Protein AF-A0A9W4SE01-F1 (afdb_monomer)

Sequence (297 aa):
MEKRKDFTAMLFQINPDILDDKYESYSSSNDLYNLIGRQAKGSEEIRGQEPKFEKKINQVSVRNNQKRIDSQTVSIQSLRDRIEELEIESLIQNQNIKNLQQDLNKLKANTIKRIINEIKCDVKGHENLKNDLKNLKSSQSTYIGSAPSSSSPLQISSIYQKDRGSIPKLAQQIQQSITSENISLRNLRYLKHQFSNDLLIQYTKSDHFNSLSEKIKRLINLLIYESLSEEFQQKDVKLSQKLNEYIERGVILELPKGYDSYREYSKSMMFKKLNKILKDRIIKLIQIEKKLNTGKN

pLDDT: mean 77.75, std 19.84, range [36.81, 97.44]

Organism: NCBI:txid1117311

Secondary structure (DSSP, 8-state):
----------------------------TTHHHHHHHHHHHHHHHHHTS--HHHHHHHHHHHHHHHHHHHHHHHHHHHHHHHHHHHHHHHHHHHHHHHHHHHHHHHHHHHHHHHHHHHHHHHHHHHHHHHHHHHHGGG--------------------TT------HHHHHHHHHHHHTSTT--HHHHHHHHHHS-HHHHHHHHTSHHHHTS-HHHHHHHHHHHHHHHHHHHHSSS---SS-HHHHHHTTSSPPPPTT-S-HHHHTTSHHHHHS-HHHHHHHHHHHHHHHHHHHTT-

Solvent-accessible surface area (backbone atoms only — not comparable to full-atom values): 18602 Å² total; per-residue (Å²): 133,90,90,86,83,90,91,84,85,86,89,87,87,77,87,93,81,88,84,83,86,84,87,81,88,76,93,63,85,66,64,54,58,57,51,50,54,54,52,50,62,60,48,59,70,50,64,78,72,68,59,80,61,60,62,50,56,53,51,54,53,53,53,53,52,49,54,51,51,54,53,50,50,54,51,52,49,56,52,51,56,50,49,54,51,51,53,53,53,50,53,53,50,52,52,50,52,54,50,52,54,52,51,53,51,52,50,51,53,52,52,51,52,50,53,53,53,53,55,54,52,54,56,53,51,54,57,52,50,60,53,50,62,64,56,62,79,77,67,91,76,89,83,89,83,83,86,84,85,88,81,82,83,84,82,88,77,75,94,80,71,74,49,87,69,51,66,68,58,52,50,50,53,50,52,64,53,56,76,43,99,76,73,48,60,76,77,51,51,61,51,66,72,49,39,54,70,62,58,57,54,54,37,69,76,33,69,74,46,70,71,45,56,69,70,54,48,50,39,52,53,48,52,51,43,53,55,54,42,53,42,66,66,42,91,79,65,64,75,90,64,62,70,64,59,39,33,79,63,64,69,37,82,73,79,60,91,93,51,96,42,60,66,60,42,63,73,37,73,68,44,72,71,49,55,69,70,60,46,54,52,46,56,50,49,37,54,50,53,50,54,61,58,64,76,73,116

Foldseek 3Di:
DDDDDDDPDDDDDDDPDDDDDDDDDDDDPPVVVVVVVVVVVVVVVCVVCDDPPVVVVVVVVVVVVVVVVVVVVVVVVVVVVVVVVVVVVVVVVVVVVVVVVVVVVVVVVVVVVVVVVVVVVVVVVVVVVVVVVVVVVPDDDDDDDDDDDDDDDDPPDDPADLDQDALVVLLVVLVVLVVDPDDDLVSCLVVPRNYPLVSLVVNCVDVSLVPDDPVSVVSSLVSSLVSQLVLLPDPPRDGPDDPVVCCVSVSAPDDDPPDPALVRVCVDPVVVPDDPVNVVSSVSRVVVVVVVVVVVD

Radius of gyration: 43.58 Å; Cα contacts (8 Å, |Δi|>4): 99; chains: 1; bounding box: 86×77×136 Å

Structure (mmCIF, N/CA/C/O backbone):
data_AF-A0A9W4SE01-F1
#
_entry.id   AF-A0A9W4SE01-F1
#
loop_
_atom_site.group_PDB
_atom_site.id
_atom_site.type_symbol
_atom_site.label_atom_id
_atom_site.label_alt_id
_atom_site.label_comp_id
_atom_site.label_asym_id
_atom_site.label_entity_id
_atom_site.label_seq_id
_atom_site.pdbx_PDB_ins_code
_atom_site.Cartn_x
_atom_site.Cartn_y
_atom_site.Cartn_z
_atom_site.occupancy
_atom_site.B_iso_or_equiv
_atom_site.auth_seq_id
_atom_site.auth_comp_id
_atom_site.auth_asym_id
_atom_site.auth_atom_id
_atom_site.pdbx_PDB_model_num
ATOM 1 N N . MET A 1 1 ? 8.055 -36.671 19.743 1.00 41.31 1 MET A N 1
ATOM 2 C CA . MET A 1 1 ? 8.068 -37.737 20.761 1.00 41.31 1 MET A CA 1
ATOM 3 C C . MET A 1 1 ? 8.843 -37.232 21.958 1.00 41.31 1 MET A C 1
ATOM 5 O O . MET A 1 1 ? 9.955 -36.763 21.782 1.00 41.31 1 MET A O 1
ATOM 9 N N . GLU A 1 2 ? 8.197 -37.307 23.119 1.00 55.06 2 GLU A N 1
ATOM 10 C CA . GLU A 1 2 ? 8.819 -37.508 24.429 1.00 55.06 2 GLU A CA 1
ATOM 11 C C . GLU A 1 2 ? 9.735 -36.409 24.992 1.00 55.06 2 GLU A C 1
ATOM 13 O O . GLU A 1 2 ? 10.912 -36.303 24.664 1.00 55.06 2 GLU A O 1
ATOM 18 N N . LYS A 1 3 ? 9.176 -35.625 25.924 1.00 54.75 3 LYS A N 1
ATOM 19 C CA . LYS A 1 3 ? 9.665 -35.487 27.311 1.00 54.75 3 LYS A CA 1
ATOM 20 C C . LYS A 1 3 ? 8.892 -34.375 28.015 1.00 54.75 3 LYS A C 1
ATOM 22 O O . LYS A 1 3 ? 9.035 -33.210 27.658 1.00 54.75 3 LYS A O 1
ATOM 27 N N . ARG A 1 4 ? 8.080 -34.769 29.000 1.00 42.97 4 ARG A N 1
ATOM 28 C CA . ARG A 1 4 ? 7.692 -34.020 30.214 1.00 42.97 4 ARG A CA 1
ATOM 29 C C . ARG A 1 4 ? 6.656 -34.857 30.967 1.00 42.97 4 ARG A C 1
ATOM 31 O O . ARG A 1 4 ? 5.453 -34.648 30.858 1.00 42.97 4 ARG A O 1
ATOM 38 N N . LYS A 1 5 ? 7.158 -35.849 31.692 1.00 53.22 5 LYS A N 1
ATOM 39 C CA . LYS A 1 5 ? 6.534 -36.335 32.920 1.00 53.22 5 LYS A CA 1
ATOM 40 C C . LYS A 1 5 ? 7.467 -35.931 34.061 1.00 53.22 5 LYS A C 1
ATOM 42 O O . LYS A 1 5 ? 8.644 -35.693 33.806 1.00 53.22 5 LYS A O 1
ATOM 47 N N . ASP A 1 6 ? 6.893 -35.830 35.251 1.00 55.31 6 ASP A N 1
ATOM 48 C CA . ASP A 1 6 ? 7.559 -35.689 36.553 1.00 55.31 6 ASP A CA 1
ATOM 49 C C . ASP A 1 6 ? 7.534 -34.274 37.138 1.00 55.31 6 ASP A C 1
ATOM 51 O O . ASP A 1 6 ? 8.513 -33.536 37.132 1.00 55.31 6 ASP A O 1
ATOM 55 N N . PHE A 1 7 ? 6.372 -33.920 37.694 1.00 45.56 7 PHE A N 1
ATOM 56 C CA . PHE A 1 7 ? 6.253 -32.930 38.771 1.00 45.56 7 PHE A CA 1
ATOM 57 C C . PHE A 1 7 ? 5.042 -33.266 39.666 1.00 45.56 7 PHE A C 1
ATOM 59 O O . PHE A 1 7 ? 4.143 -32.455 39.877 1.00 45.56 7 PHE A O 1
ATOM 66 N N . THR A 1 8 ? 4.946 -34.516 40.138 1.00 52.91 8 THR A N 1
ATOM 67 C CA . THR A 1 8 ? 3.835 -34.959 41.016 1.00 52.91 8 THR A CA 1
ATOM 68 C C . THR A 1 8 ? 4.279 -35.965 42.081 1.00 52.91 8 THR A C 1
ATOM 70 O O . THR A 1 8 ? 3.572 -36.913 42.391 1.00 52.91 8 THR A O 1
ATOM 73 N N . ALA A 1 9 ? 5.456 -35.770 42.673 1.00 50.56 9 ALA A N 1
ATOM 74 C CA . ALA A 1 9 ? 5.880 -36.575 43.818 1.00 50.56 9 ALA A CA 1
ATOM 75 C C . ALA A 1 9 ? 6.733 -35.748 44.783 1.00 50.56 9 ALA A C 1
ATOM 77 O O . ALA A 1 9 ? 7.936 -35.936 44.903 1.00 50.56 9 ALA A O 1
ATOM 78 N N . MET A 1 10 ? 6.104 -34.794 45.462 1.00 50.22 10 MET A N 1
ATOM 79 C CA . MET A 1 10 ? 6.660 -34.202 46.675 1.00 50.22 10 MET A CA 1
ATOM 80 C C . MET A 1 10 ? 5.495 -33.718 47.522 1.00 50.22 10 MET A C 1
ATOM 82 O O . MET A 1 10 ? 4.933 -32.669 47.229 1.00 50.22 10 MET A O 1
ATOM 86 N N . LEU A 1 11 ? 5.107 -34.547 48.492 1.00 48.06 11 LEU A N 1
ATOM 87 C CA . LEU A 1 11 ? 4.525 -34.215 49.799 1.00 48.06 11 LEU A CA 1
ATOM 88 C C . LEU A 1 11 ? 3.743 -35.436 50.284 1.00 48.06 11 LEU A C 1
ATOM 90 O O . LEU A 1 11 ? 2.633 -35.649 49.825 1.00 48.06 11 LEU A O 1
ATOM 94 N N . PHE A 1 12 ? 4.358 -36.243 51.151 1.00 43.03 12 PHE A N 1
ATOM 95 C CA . PHE A 1 12 ? 3.756 -36.872 52.338 1.00 43.03 12 PHE A CA 1
ATOM 96 C C . PHE A 1 12 ? 4.791 -37.824 52.954 1.00 43.03 12 PHE A C 1
ATOM 98 O O . PHE A 1 12 ? 4.887 -38.992 52.594 1.00 43.03 12 PHE A O 1
ATOM 105 N N . GLN A 1 13 ? 5.581 -37.301 53.890 1.00 43.81 13 GLN A N 1
ATOM 106 C CA . GLN A 1 13 ? 6.286 -38.093 54.896 1.00 43.81 13 GLN A CA 1
ATOM 107 C C . GLN A 1 13 ? 5.987 -37.434 56.240 1.00 43.81 13 GLN A C 1
ATOM 109 O O . GLN A 1 13 ? 6.620 -36.455 56.623 1.00 43.81 13 GLN A O 1
ATOM 114 N N . ILE A 1 14 ? 4.945 -37.932 56.901 1.00 47.31 14 ILE A N 1
ATOM 115 C CA . ILE A 1 14 ? 4.690 -37.687 58.318 1.00 47.31 14 ILE A CA 1
ATOM 116 C C . ILE A 1 14 ? 4.917 -39.037 58.999 1.00 47.31 14 ILE A C 1
ATOM 118 O O . ILE A 1 14 ? 4.268 -40.020 58.644 1.00 47.31 14 ILE A O 1
ATOM 122 N N . ASN A 1 15 ? 5.889 -39.070 59.910 1.00 47.34 15 ASN A N 1
ATOM 123 C CA . ASN A 1 15 ? 6.229 -40.217 60.751 1.00 47.34 15 ASN A CA 1
ATOM 124 C C . ASN A 1 15 ? 5.031 -40.619 61.625 1.00 47.34 15 ASN A C 1
ATOM 126 O O . ASN A 1 15 ? 4.513 -39.753 62.335 1.00 47.34 15 ASN A O 1
ATOM 130 N N . PRO A 1 16 ? 4.629 -41.900 61.646 1.00 50.69 16 PRO A N 1
ATOM 131 C CA . PRO A 1 16 ? 3.624 -42.403 62.561 1.00 50.69 16 PRO A CA 1
ATOM 132 C C . PRO A 1 16 ? 4.286 -43.261 63.644 1.00 50.69 16 PRO A C 1
ATOM 134 O O . PRO A 1 16 ? 3.946 -44.422 63.776 1.00 50.69 16 PRO A O 1
ATOM 137 N N . ASP A 1 17 ? 5.236 -42.717 64.397 1.00 51.81 17 ASP A N 1
ATOM 138 C CA . ASP A 1 17 ? 5.799 -43.408 65.559 1.00 51.81 17 ASP A CA 1
ATOM 139 C C . ASP A 1 17 ? 6.015 -42.378 66.660 1.00 51.81 17 ASP A C 1
ATOM 141 O O . ASP A 1 17 ? 6.933 -41.567 66.580 1.00 51.81 17 ASP A O 1
ATOM 145 N N . ILE A 1 18 ? 5.079 -42.354 67.609 1.00 52.94 18 ILE A N 1
ATOM 146 C CA . ILE A 1 18 ? 5.194 -42.022 69.037 1.00 52.94 18 ILE A CA 1
ATOM 147 C C . ILE A 1 18 ? 3.748 -41.924 69.529 1.00 52.94 18 ILE A C 1
ATOM 149 O O . ILE A 1 18 ? 3.056 -40.951 69.236 1.00 52.94 18 ILE A O 1
ATOM 153 N N . LEU A 1 19 ? 3.298 -42.949 70.251 1.00 44.88 19 LEU A N 1
ATOM 154 C CA . LEU A 1 19 ? 2.538 -42.815 71.497 1.00 44.88 19 LEU A CA 1
ATOM 155 C C . LEU A 1 19 ? 2.315 -44.217 72.073 1.00 44.88 19 LEU A C 1
ATOM 157 O O . LEU A 1 19 ? 1.339 -44.894 71.758 1.00 44.88 19 LEU A O 1
ATOM 161 N N . ASP A 1 20 ? 3.275 -44.614 72.906 1.00 48.34 20 ASP A N 1
ATOM 162 C CA . ASP A 1 20 ? 3.137 -45.696 73.874 1.00 48.34 20 ASP A CA 1
ATOM 163 C C . ASP A 1 20 ? 2.175 -45.290 75.000 1.00 48.34 20 ASP A C 1
ATOM 165 O O . ASP A 1 20 ? 2.221 -44.174 75.523 1.00 48.34 20 ASP A O 1
ATOM 169 N N . ASP A 1 21 ? 1.331 -46.256 75.353 1.00 49.81 21 ASP A N 1
ATOM 170 C CA . ASP A 1 21 ? 0.934 -46.672 76.697 1.00 49.81 21 ASP A CA 1
ATOM 171 C C . ASP A 1 21 ? 0.693 -45.614 77.785 1.00 49.81 21 ASP A C 1
ATOM 173 O O . ASP A 1 21 ? 1.610 -45.109 78.434 1.00 49.81 21 ASP A O 1
ATOM 177 N N . LYS A 1 22 ? -0.593 -45.448 78.126 1.00 50.91 22 LYS A N 1
ATOM 178 C CA . LYS A 1 22 ? -1.132 -45.747 79.471 1.00 50.91 22 LYS A CA 1
ATOM 179 C C . LYS A 1 22 ? -2.639 -45.489 79.515 1.00 50.91 22 LYS A C 1
ATOM 181 O O . LYS A 1 22 ? -3.081 -44.349 79.616 1.00 50.91 22 LYS A O 1
ATOM 186 N N . TYR A 1 23 ? -3.424 -46.563 79.502 1.00 45.25 23 TYR A N 1
ATOM 187 C CA . TYR A 1 23 ? -4.825 -46.532 79.922 1.00 45.25 23 TYR A CA 1
ATOM 188 C C . TYR A 1 23 ? -4.953 -47.256 81.262 1.00 45.25 23 TYR A C 1
ATOM 190 O O . TYR A 1 23 ? -5.010 -48.482 81.322 1.00 45.25 23 TYR A O 1
ATOM 198 N N . GLU A 1 24 ? -4.989 -46.474 82.341 1.00 44.72 24 GLU A N 1
ATOM 199 C CA . GLU A 1 24 ? -5.493 -46.929 83.632 1.00 44.72 24 GLU A CA 1
ATOM 200 C C . GLU A 1 24 ? -7.015 -46.769 83.676 1.00 44.72 24 GLU A C 1
ATOM 202 O O . GLU A 1 24 ? -7.591 -45.731 83.349 1.00 44.72 24 GLU A O 1
ATOM 207 N N . SER A 1 25 ? -7.649 -47.866 84.069 1.00 56.62 25 SER A N 1
ATOM 208 C CA . SER A 1 25 ? -9.079 -48.047 84.261 1.00 56.62 25 SER A CA 1
ATOM 209 C C . SER A 1 25 ? -9.600 -47.200 85.424 1.00 56.62 25 SER A C 1
ATOM 211 O O . SER A 1 25 ? -9.235 -47.457 86.570 1.00 56.62 25 SER A O 1
ATOM 213 N N . TYR A 1 26 ? -10.566 -46.316 85.159 1.00 46.50 26 TYR A N 1
ATOM 214 C CA . TYR A 1 26 ? -11.504 -45.852 86.181 1.00 46.50 26 TYR A CA 1
ATOM 215 C C . TYR A 1 26 ? -12.953 -45.967 85.711 1.00 46.50 26 TYR A C 1
ATOM 217 O O . TYR A 1 26 ? -13.442 -45.240 84.848 1.00 46.50 26 TYR A O 1
ATOM 225 N N . SER A 1 27 ? -13.637 -46.915 86.345 1.00 54.72 27 SER A N 1
ATOM 226 C CA . SER A 1 27 ? -15.080 -47.079 86.371 1.00 54.72 27 SER A CA 1
ATOM 227 C C . SER A 1 27 ? -15.765 -45.844 86.961 1.00 54.72 27 SER A C 1
ATOM 229 O O . SER A 1 27 ? -15.696 -45.612 88.163 1.00 54.72 27 SER A O 1
ATOM 231 N N . SER A 1 28 ? -16.509 -45.104 86.142 1.00 54.53 28 SER A N 1
ATOM 232 C CA . SER A 1 28 ? -17.733 -44.424 86.589 1.00 54.53 28 SER A CA 1
ATOM 233 C C . SER A 1 28 ? -18.661 -44.226 85.392 1.00 54.53 28 SER A C 1
ATOM 235 O O . SER A 1 28 ? -18.668 -43.206 84.706 1.00 54.53 28 SER A O 1
ATOM 237 N N . SER A 1 29 ? -19.402 -45.290 85.087 1.00 55.84 29 SER A N 1
ATOM 238 C CA . SER A 1 29 ? -20.173 -45.449 83.851 1.00 55.84 29 SER A CA 1
ATOM 239 C C . SER A 1 29 ? -21.534 -44.740 83.862 1.00 55.84 29 SER A C 1
ATOM 241 O O . SER A 1 29 ? -22.295 -44.927 82.931 1.00 55.84 29 SER A O 1
ATOM 243 N N . ASN A 1 30 ? -21.874 -43.917 84.862 1.00 56.16 30 ASN A N 1
ATOM 244 C CA . ASN A 1 30 ? -23.201 -43.274 84.912 1.00 56.16 30 ASN A CA 1
ATOM 245 C C . ASN A 1 30 ? -23.179 -41.743 84.791 1.00 56.16 30 ASN A C 1
ATOM 247 O O . ASN A 1 30 ? -24.140 -41.166 84.281 1.00 56.16 30 ASN A O 1
ATOM 251 N N . ASP A 1 31 ? -22.075 -41.078 85.132 1.00 54.56 31 ASP A N 1
ATOM 252 C CA . ASP A 1 31 ? -21.958 -39.626 84.931 1.00 54.56 31 ASP A CA 1
ATOM 253 C C . ASP A 1 31 ? -21.514 -39.274 83.503 1.00 54.56 31 ASP A C 1
ATOM 255 O O . ASP A 1 31 ? -21.910 -38.243 82.954 1.00 54.56 31 ASP A O 1
ATOM 259 N N . LEU A 1 32 ? -20.780 -40.181 82.846 1.00 52.91 32 LEU A N 1
ATOM 260 C CA . LEU A 1 32 ? -20.320 -40.002 81.470 1.00 52.91 32 LEU A CA 1
ATOM 261 C C . LEU A 1 32 ? -21.483 -40.017 80.464 1.00 52.91 32 LEU A C 1
ATOM 263 O O . LEU A 1 32 ? -21.532 -39.170 79.577 1.00 52.91 32 LEU A O 1
ATOM 267 N N . TYR A 1 33 ? -22.463 -40.915 80.620 1.00 55.53 33 TYR A N 1
ATOM 268 C CA . TYR A 1 33 ? -23.615 -40.979 79.708 1.00 55.53 33 TYR A CA 1
ATOM 269 C C . TYR A 1 33 ? -24.534 -39.758 79.840 1.00 55.53 33 TYR A C 1
ATOM 271 O O . TYR A 1 33 ? -25.084 -3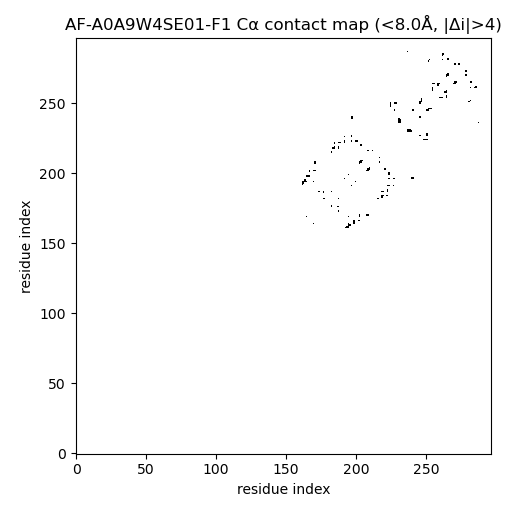9.289 78.843 1.00 55.53 33 TYR A O 1
ATOM 279 N N . ASN A 1 34 ? -24.639 -39.179 81.039 1.00 59.06 34 ASN A N 1
ATOM 280 C CA . ASN A 1 34 ? -25.412 -37.958 81.260 1.00 59.06 34 ASN A CA 1
ATOM 281 C C . ASN A 1 34 ? -24.700 -36.703 80.722 1.00 59.06 34 ASN A C 1
ATOM 283 O O . ASN A 1 34 ? -25.366 -35.780 80.243 1.00 59.06 34 ASN A O 1
ATOM 287 N N . LEU A 1 35 ? -23.361 -36.675 80.730 1.00 56.41 35 LEU A N 1
ATOM 288 C CA . LEU A 1 35 ? -22.572 -35.606 80.110 1.00 56.41 35 LEU A CA 1
ATOM 289 C C . LEU A 1 35 ? -22.557 -35.720 78.574 1.00 56.41 35 LEU A C 1
ATOM 291 O O . LEU A 1 35 ? -22.759 -34.716 77.889 1.00 56.41 35 LEU A O 1
ATOM 295 N N . ILE A 1 36 ? -22.434 -36.939 78.032 1.00 55.88 36 ILE A N 1
ATOM 296 C CA . ILE A 1 36 ? -22.520 -37.224 76.589 1.00 55.88 36 ILE A CA 1
ATOM 297 C C . ILE A 1 36 ? -23.917 -36.876 76.052 1.00 55.88 36 ILE A C 1
ATOM 299 O O . ILE A 1 36 ? -24.028 -36.248 75.002 1.00 55.88 36 ILE A O 1
ATOM 303 N N . GLY A 1 37 ? -24.990 -37.177 76.793 1.00 58.84 37 GLY A N 1
ATOM 304 C CA . GLY A 1 37 ? -26.357 -36.812 76.405 1.00 58.84 37 GLY A CA 1
ATOM 305 C C . GLY A 1 37 ? -26.620 -35.298 76.384 1.00 58.84 37 GLY A C 1
ATOM 306 O O . GLY A 1 37 ? -27.336 -34.805 75.510 1.00 58.84 37 GLY A O 1
ATOM 307 N N . ARG A 1 38 ? -26.010 -34.529 77.301 1.00 58.34 38 ARG A N 1
ATOM 308 C CA . ARG A 1 38 ? -26.110 -33.055 77.306 1.00 58.34 38 ARG A CA 1
ATOM 309 C C . ARG A 1 38 ? -25.238 -32.402 76.227 1.00 58.34 38 ARG A C 1
ATOM 311 O O . ARG A 1 38 ? -25.669 -31.414 75.639 1.00 58.34 38 ARG A O 1
ATOM 318 N N . GLN A 1 39 ? -24.074 -32.969 75.903 1.00 54.53 39 GLN A N 1
ATOM 319 C CA . GLN A 1 39 ? -23.252 -32.514 74.773 1.00 54.53 39 GLN A CA 1
ATOM 320 C C . GLN A 1 39 ? -23.856 -32.890 73.407 1.00 54.53 39 GLN A C 1
ATOM 322 O O . GLN A 1 39 ? -23.748 -32.108 72.463 1.00 54.53 39 GLN A O 1
ATOM 327 N N . ALA A 1 40 ? -24.557 -34.022 73.294 1.00 55.12 40 ALA A N 1
ATOM 328 C CA . ALA A 1 40 ? -25.261 -34.422 72.071 1.00 55.12 40 ALA A CA 1
ATOM 329 C C . ALA A 1 40 ? -26.428 -33.472 71.730 1.00 55.12 40 ALA A C 1
ATOM 331 O O . ALA A 1 40 ? -26.583 -33.071 70.580 1.00 55.12 40 ALA A O 1
ATOM 332 N N . LYS A 1 41 ? -27.191 -33.012 72.734 1.00 54.00 41 LYS A N 1
ATOM 333 C CA . LYS A 1 41 ? -28.284 -32.044 72.517 1.00 54.00 41 LYS A CA 1
ATOM 334 C C . LYS A 1 41 ? -27.809 -30.635 72.145 1.00 54.00 41 LYS A C 1
ATOM 336 O O . LYS A 1 41 ? -28.462 -29.985 71.341 1.00 54.00 41 LYS A O 1
ATOM 341 N N . GLY A 1 42 ? -26.669 -30.178 72.668 1.00 51.50 42 GLY A N 1
ATOM 342 C CA . GLY A 1 42 ? -26.073 -28.898 72.256 1.00 51.50 42 GLY A CA 1
ATOM 343 C C . GLY A 1 42 ? -25.378 -28.939 70.886 1.00 51.50 42 GLY A C 1
ATOM 344 O O . GLY A 1 42 ? -25.201 -27.901 70.257 1.00 51.50 42 GLY A O 1
ATOM 345 N N . SER A 1 43 ? -24.991 -30.124 70.398 1.00 48.62 43 SER A N 1
ATOM 346 C CA . SER A 1 43 ? -24.270 -30.279 69.124 1.00 48.62 43 SER A CA 1
ATOM 347 C C . SER A 1 43 ? -25.177 -30.494 67.907 1.00 48.62 43 SER A C 1
ATOM 349 O O . SER A 1 43 ? -24.756 -30.186 66.790 1.00 48.62 43 SER A O 1
ATOM 351 N N . GLU A 1 44 ? -26.431 -30.923 68.082 1.00 51.91 44 GLU A N 1
ATOM 352 C CA . GLU A 1 44 ? -27.417 -30.937 66.987 1.00 51.91 44 GLU A CA 1
ATOM 353 C C . GLU A 1 44 ? -27.937 -29.533 66.635 1.00 51.91 44 GLU A C 1
ATOM 355 O O . GLU A 1 44 ? -28.169 -29.247 65.460 1.00 51.91 44 GLU A O 1
ATOM 360 N N . GLU A 1 45 ? -28.014 -28.616 67.604 1.00 49.44 45 GLU A N 1
ATOM 361 C CA . GLU A 1 45 ? -28.437 -27.227 67.361 1.00 49.44 45 GLU A CA 1
ATOM 362 C C . GLU A 1 45 ? -27.335 -26.375 66.694 1.00 49.44 45 GLU A C 1
ATOM 364 O O . GLU A 1 45 ? -27.628 -25.418 65.977 1.00 49.44 45 GLU A O 1
ATOM 369 N N . ILE A 1 46 ? -26.063 -26.779 66.825 1.00 51.75 46 ILE A N 1
ATOM 370 C CA . ILE A 1 46 ? -24.913 -26.149 66.147 1.00 51.75 46 ILE A CA 1
ATOM 371 C C . ILE A 1 46 ? -24.642 -26.789 64.766 1.00 51.75 46 ILE A C 1
ATOM 373 O O . ILE A 1 46 ? -24.191 -26.106 63.847 1.00 51.75 46 ILE A O 1
ATOM 377 N N . ARG A 1 47 ? -25.015 -28.061 64.535 1.00 47.81 47 ARG A N 1
ATOM 378 C CA . ARG A 1 47 ? -24.879 -28.726 63.215 1.00 47.81 47 ARG A CA 1
ATOM 379 C C . ARG A 1 47 ? -25.811 -28.195 62.123 1.00 47.81 47 ARG A C 1
ATOM 381 O O . ARG A 1 47 ? -25.569 -28.464 60.948 1.00 47.81 47 ARG A O 1
ATOM 388 N N . GLY A 1 48 ? -26.848 -27.435 62.471 1.00 50.31 48 GLY A N 1
ATOM 389 C CA . GLY A 1 48 ? -27.701 -26.750 61.492 1.00 50.31 48 GLY A CA 1
ATOM 390 C C . GLY A 1 48 ? -27.106 -25.445 60.950 1.00 50.31 48 GLY A C 1
ATOM 391 O O . GLY A 1 48 ? -27.608 -24.902 59.961 1.00 50.31 48 GLY A O 1
ATOM 392 N N . GLN A 1 49 ? -26.049 -24.924 61.583 1.00 53.66 49 GLN A N 1
ATOM 393 C CA . GLN A 1 49 ? -25.479 -23.617 61.273 1.00 53.66 49 GLN A CA 1
ATOM 394 C C . GLN A 1 49 ? -23.948 -23.625 61.211 1.00 53.66 49 GLN A C 1
ATOM 396 O O . GLN A 1 49 ? -23.315 -22.759 61.789 1.00 53.66 49 GLN A O 1
ATOM 401 N N . GLU A 1 50 ? -23.332 -24.503 60.418 1.00 52.41 50 GLU A N 1
ATOM 402 C CA . GLU A 1 50 ? -22.013 -24.199 59.836 1.00 52.41 50 GLU A CA 1
ATOM 403 C C . GLU A 1 50 ? -21.765 -25.021 58.552 1.00 52.41 50 GLU A C 1
ATOM 405 O O . GLU A 1 50 ? -22.211 -26.165 58.486 1.00 52.41 50 GLU A O 1
ATOM 410 N N . PRO A 1 51 ? -21.110 -24.492 57.489 1.00 53.16 51 PRO A N 1
ATOM 411 C CA . PRO A 1 51 ? -20.527 -23.163 57.324 1.00 53.16 51 PRO A CA 1
ATOM 412 C C . PRO A 1 51 ? -21.027 -22.485 56.027 1.00 53.16 51 PRO A C 1
ATOM 414 O O . PRO A 1 51 ? -20.469 -22.639 54.935 1.00 53.16 51 PRO A O 1
ATOM 417 N N . LYS A 1 52 ? -22.061 -21.635 56.117 1.00 55.03 52 LYS A N 1
ATOM 418 C CA . LYS A 1 52 ? -22.398 -20.709 55.007 1.00 55.03 52 LYS A CA 1
ATOM 419 C C . LYS A 1 52 ? -21.249 -19.726 54.710 1.00 55.03 52 LYS A C 1
ATOM 421 O O . LYS A 1 52 ? -21.185 -19.178 53.608 1.00 55.03 52 LYS A O 1
ATOM 426 N N . PHE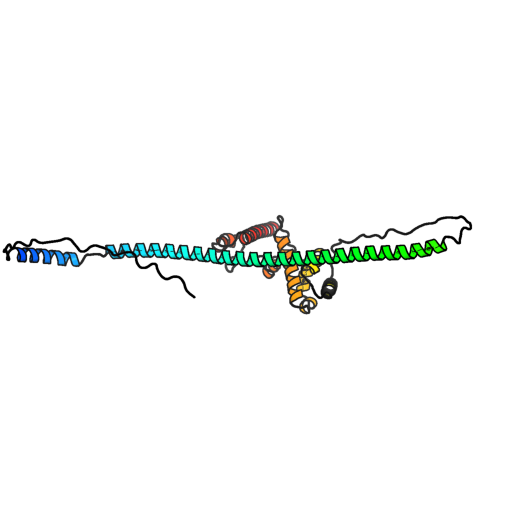 A 1 53 ? -20.334 -19.527 55.662 1.00 52.53 53 PHE A N 1
ATOM 427 C CA . PHE A 1 53 ? -19.174 -18.647 55.528 1.00 52.53 53 PHE A CA 1
ATOM 428 C C . PHE A 1 53 ? -18.015 -19.271 54.728 1.00 52.53 53 PHE A C 1
ATOM 430 O O . PHE A 1 53 ? -17.473 -18.591 53.855 1.00 52.53 53 PHE A O 1
ATOM 437 N N . GLU A 1 54 ? -17.699 -20.561 54.891 1.00 53.69 54 GLU A N 1
ATOM 438 C CA . GLU A 1 54 ? -16.619 -21.212 54.117 1.00 53.69 54 GLU A CA 1
ATOM 439 C C . GLU A 1 54 ? -16.945 -21.326 52.621 1.00 53.69 54 GLU A C 1
ATOM 441 O O . GLU A 1 54 ? -16.083 -21.094 51.769 1.00 53.69 54 GLU A O 1
ATOM 446 N N . LYS A 1 55 ? -18.217 -21.572 52.264 1.00 60.69 55 LYS A N 1
ATOM 447 C CA . LYS A 1 55 ? -18.656 -21.546 50.855 1.00 60.69 55 LYS A CA 1
ATOM 448 C C . LYS A 1 55 ? -18.428 -20.181 50.196 1.00 60.69 55 LYS A C 1
ATOM 450 O O . LYS A 1 55 ? -18.086 -20.121 49.015 1.00 60.69 55 LYS A O 1
ATOM 455 N N . LYS A 1 56 ? -18.589 -19.085 50.945 1.00 65.19 56 LYS A N 1
ATOM 456 C CA . LYS A 1 56 ? -18.430 -17.716 50.429 1.00 65.19 56 LYS A CA 1
ATOM 457 C C . LYS A 1 56 ? -16.960 -17.347 50.210 1.00 65.19 56 LYS A C 1
ATOM 459 O O . LYS A 1 56 ? -16.642 -16.725 49.197 1.00 65.19 56 LYS A O 1
ATOM 464 N N . ILE A 1 57 ? -16.070 -17.766 51.112 1.00 65.38 57 ILE A N 1
ATOM 465 C CA . ILE A 1 57 ? -14.622 -17.511 51.004 1.00 65.38 57 ILE A CA 1
ATOM 466 C C . ILE A 1 57 ? -14.036 -18.244 49.787 1.00 65.38 57 ILE A C 1
ATOM 468 O O . ILE A 1 57 ? -13.311 -17.639 48.991 1.00 65.38 57 ILE A O 1
ATOM 472 N N . ASN A 1 58 ? -14.445 -19.496 49.556 1.00 74.69 58 ASN A N 1
ATOM 473 C CA . ASN A 1 58 ? -14.031 -20.246 48.368 1.00 74.69 58 ASN A CA 1
ATOM 474 C C . ASN A 1 58 ? -14.515 -19.599 47.060 1.00 74.69 58 ASN A C 1
ATOM 476 O O . ASN A 1 58 ? -13.763 -19.527 46.088 1.00 74.69 58 ASN A O 1
ATOM 480 N N . GLN A 1 59 ? -15.728 -19.041 47.031 1.00 84.25 59 GLN A N 1
ATOM 481 C CA . GLN A 1 59 ? -16.275 -18.428 45.818 1.00 84.25 59 GLN A CA 1
ATOM 482 C C . GLN A 1 59 ? -15.551 -17.131 45.408 1.00 84.25 59 GLN A C 1
ATOM 484 O O . GLN A 1 59 ? -15.340 -16.890 44.216 1.00 84.25 59 GLN A O 1
ATOM 489 N N . VAL A 1 60 ? -15.138 -16.297 46.371 1.00 88.31 60 VAL A N 1
ATOM 490 C CA . VAL A 1 60 ? -14.380 -15.062 46.088 1.00 88.31 60 VAL A CA 1
ATOM 491 C C . VAL A 1 60 ? -12.976 -15.384 45.570 1.00 88.31 60 VAL A C 1
ATOM 493 O O . VAL A 1 60 ? -12.536 -14.779 44.590 1.00 88.31 60 VAL A O 1
ATOM 496 N N . SER A 1 61 ? -12.300 -16.368 46.173 1.00 89.62 61 SER A N 1
ATOM 497 C CA . SER A 1 61 ? -10.974 -16.820 45.732 1.00 89.62 61 SER A CA 1
ATOM 498 C C . SER A 1 61 ? -11.005 -17.352 44.294 1.00 89.62 61 SER A C 1
ATOM 500 O O . SER A 1 61 ? -10.229 -16.902 43.446 1.00 89.62 61 SER A O 1
ATOM 502 N N . VAL A 1 62 ? -11.981 -18.211 43.970 1.00 91.00 62 VAL A N 1
ATOM 503 C CA . VAL A 1 62 ? -12.183 -18.736 42.607 1.00 91.00 62 VAL A CA 1
ATOM 504 C C . VAL A 1 62 ? -12.409 -17.604 41.604 1.00 91.00 62 VAL A C 1
ATOM 506 O O . VAL A 1 62 ? -11.775 -17.574 40.550 1.00 91.00 62 VAL A O 1
ATOM 509 N N . ARG A 1 63 ? -13.250 -16.617 41.940 1.00 92.50 63 ARG A N 1
ATOM 510 C CA . ARG A 1 63 ? -13.531 -15.482 41.047 1.00 92.50 63 ARG A CA 1
ATOM 511 C C . ARG A 1 63 ? -12.299 -14.611 40.795 1.00 92.50 63 ARG A C 1
ATOM 513 O O . ARG A 1 63 ? -12.107 -14.137 39.676 1.00 92.50 63 ARG A O 1
ATOM 520 N N . ASN A 1 64 ? -11.469 -14.390 41.813 1.00 94.50 64 ASN A N 1
ATOM 521 C CA . ASN A 1 64 ? -10.232 -13.622 41.670 1.00 94.50 64 ASN A CA 1
ATOM 522 C C . ASN A 1 64 ? -9.198 -14.368 40.823 1.00 94.50 64 ASN A C 1
ATOM 524 O O . ASN A 1 64 ? -8.567 -13.759 39.959 1.00 94.50 64 ASN A O 1
ATOM 528 N N . ASN A 1 65 ? -9.069 -15.681 41.011 1.00 93.62 65 ASN A N 1
ATOM 529 C CA . ASN A 1 65 ? -8.194 -16.506 40.183 1.00 93.62 65 ASN A CA 1
ATOM 530 C C . ASN A 1 65 ? -8.663 -16.538 38.726 1.00 93.62 65 ASN A C 1
ATOM 532 O O . ASN A 1 65 ? -7.834 -16.367 37.837 1.00 93.62 65 ASN A O 1
ATOM 536 N N . GLN A 1 66 ? -9.973 -16.622 38.473 1.00 93.56 66 GLN A N 1
ATOM 537 C CA . GLN A 1 66 ? -10.508 -16.551 37.112 1.00 93.56 66 GLN A CA 1
ATOM 538 C C . GLN A 1 66 ? -10.149 -15.227 36.427 1.00 93.56 66 GLN A C 1
ATOM 540 O O . GLN A 1 66 ? -9.608 -15.235 35.330 1.00 93.56 66 GLN A O 1
ATOM 545 N N . LYS A 1 67 ? -10.330 -14.085 37.105 1.00 95.25 67 LYS A N 1
ATOM 546 C CA . LYS A 1 67 ? -9.929 -12.775 36.556 1.00 95.25 67 LYS A CA 1
ATOM 547 C C . LYS A 1 67 ? -8.434 -12.701 36.229 1.00 95.25 67 LYS A C 1
ATOM 549 O O . LYS A 1 67 ? -8.050 -12.062 35.250 1.00 95.25 67 LYS A O 1
ATOM 554 N N . ARG A 1 68 ? -7.582 -13.325 37.052 1.00 95.38 68 ARG A N 1
ATOM 555 C CA . ARG A 1 68 ? -6.134 -13.404 36.792 1.00 95.38 68 ARG A CA 1
ATOM 556 C C . ARG A 1 68 ? -5.845 -14.256 35.560 1.00 95.38 68 ARG A C 1
ATOM 558 O O . ARG A 1 68 ? -5.053 -13.822 34.731 1.00 95.38 68 ARG A O 1
ATOM 565 N N . ILE A 1 69 ? -6.512 -15.402 35.424 1.00 94.25 69 ILE A N 1
ATOM 566 C CA . ILE A 1 69 ? -6.401 -16.289 34.259 1.00 94.25 69 ILE A CA 1
ATOM 567 C C . ILE A 1 69 ? -6.853 -15.565 32.988 1.00 94.25 69 ILE A C 1
ATOM 569 O O . ILE A 1 69 ? -6.134 -15.582 31.991 1.00 94.25 69 ILE A O 1
ATOM 573 N N . ASP A 1 70 ? -7.989 -14.871 33.024 1.00 94.06 70 ASP A N 1
ATOM 574 C CA . ASP A 1 70 ? -8.512 -14.131 31.872 1.00 94.06 70 ASP A CA 1
ATOM 575 C C . ASP A 1 70 ? -7.535 -13.021 31.446 1.00 94.06 70 ASP A C 1
ATOM 577 O O . ASP A 1 70 ? -7.197 -12.889 30.270 1.00 94.06 70 ASP A O 1
ATOM 581 N N . SER A 1 71 ? -7.002 -12.267 32.415 1.00 96.12 71 SER A N 1
ATOM 582 C CA . SER A 1 71 ? -5.992 -11.226 32.173 1.00 96.12 71 SER A CA 1
ATOM 583 C C . SER A 1 71 ? -4.696 -11.797 31.581 1.00 96.12 71 SER A C 1
ATOM 585 O O . SER A 1 71 ? -4.163 -11.272 30.600 1.00 96.12 71 SER A O 1
ATOM 587 N N . GLN A 1 72 ? -4.209 -12.916 32.125 1.00 97.44 72 GLN A N 1
ATOM 588 C CA . GLN A 1 72 ? -3.035 -13.615 31.599 1.00 97.44 72 GLN A CA 1
ATOM 589 C C . GLN A 1 72 ? -3.276 -14.144 30.183 1.00 97.44 72 GLN A C 1
ATOM 591 O O . GLN A 1 72 ? -2.392 -14.028 29.340 1.00 97.44 72 GLN A O 1
ATOM 596 N N . THR A 1 73 ? -4.472 -14.658 29.896 1.00 95.56 73 THR A N 1
ATOM 597 C CA . THR A 1 73 ? -4.848 -15.175 28.572 1.00 95.56 73 THR A CA 1
ATOM 598 C C . THR A 1 73 ? -4.801 -14.074 27.515 1.00 95.56 73 THR A C 1
ATOM 600 O O . THR A 1 73 ? -4.220 -14.269 26.449 1.00 95.56 73 THR A O 1
ATOM 603 N N . VAL A 1 74 ? -5.326 -12.884 27.830 1.00 93.75 74 VAL A N 1
ATOM 604 C CA . VAL A 1 74 ? -5.248 -11.712 26.940 1.00 93.75 74 VAL A CA 1
ATOM 605 C C . VAL A 1 74 ? -3.795 -11.289 26.703 1.00 93.75 74 VAL A C 1
ATOM 607 O O . VAL A 1 74 ? -3.418 -10.998 25.568 1.00 93.75 74 VAL A O 1
ATOM 610 N N . SER A 1 75 ? -2.964 -11.288 27.750 1.00 95.38 75 SER A N 1
ATOM 611 C CA . SER A 1 75 ? -1.536 -10.961 27.632 1.00 95.38 75 SER A CA 1
ATOM 612 C C . SER A 1 75 ? -0.785 -11.969 26.752 1.00 95.38 75 SER A C 1
ATOM 614 O O . SER A 1 75 ? -0.039 -11.576 25.856 1.00 95.38 75 SER A O 1
ATOM 616 N N . ILE A 1 76 ? -1.035 -13.269 26.941 1.00 95.25 76 ILE A N 1
ATOM 617 C CA . ILE A 1 76 ? -0.449 -14.343 26.126 1.00 95.25 76 ILE A CA 1
ATOM 618 C C . ILE A 1 76 ? -0.860 -14.195 24.661 1.00 95.25 76 ILE A C 1
ATOM 620 O O . ILE A 1 76 ? -0.009 -14.337 23.786 1.00 95.25 76 ILE A O 1
ATOM 624 N N . GLN A 1 77 ? -2.130 -13.890 24.382 1.00 87.31 77 GLN A N 1
ATOM 625 C CA . GLN A 1 77 ? -2.586 -13.702 23.007 1.00 87.31 77 GLN A CA 1
ATOM 626 C C . GLN A 1 77 ? -1.907 -12.492 22.350 1.00 87.31 77 GLN A C 1
ATOM 628 O O . GLN A 1 77 ? -1.362 -12.625 21.264 1.00 87.31 77 GLN A O 1
ATOM 633 N N . SER A 1 78 ? -1.822 -11.361 23.055 1.00 93.62 78 SER A N 1
ATOM 634 C CA . SER A 1 78 ? -1.102 -10.165 22.589 1.00 93.62 78 SER A CA 1
ATOM 635 C C . SER A 1 78 ? 0.371 -10.455 22.258 1.00 93.62 78 SER A C 1
ATOM 637 O O . SER A 1 78 ? 0.908 -9.955 21.271 1.00 93.62 78 SER A O 1
ATOM 639 N N . LEU A 1 79 ? 1.042 -11.287 23.065 1.00 95.62 79 LEU A N 1
ATOM 640 C CA . LEU A 1 79 ? 2.419 -11.709 22.793 1.00 95.62 79 LEU A CA 1
ATOM 641 C C . LEU A 1 79 ? 2.522 -12.639 21.579 1.00 95.62 79 LEU A C 1
ATOM 643 O O . LEU A 1 79 ? 3.475 -12.508 20.815 1.00 95.62 79 LEU A O 1
ATOM 647 N N . ARG A 1 80 ? 1.562 -13.552 21.382 1.00 88.00 80 ARG A N 1
ATOM 648 C CA . ARG A 1 80 ? 1.513 -14.423 20.195 1.00 88.00 80 ARG A CA 1
ATOM 649 C C . ARG A 1 80 ? 1.358 -13.610 18.918 1.00 88.00 80 ARG A C 1
ATOM 651 O O . ARG A 1 80 ? 2.162 -13.785 18.010 1.00 88.00 80 ARG A O 1
ATOM 658 N N . ASP A 1 81 ? 0.409 -12.678 18.905 1.00 81.88 81 ASP A N 1
ATOM 659 C CA . ASP A 1 81 ? 0.171 -11.796 17.760 1.00 81.88 81 ASP A CA 1
ATOM 660 C C . ASP A 1 81 ? 1.444 -10.990 17.432 1.00 81.88 81 ASP A C 1
ATOM 662 O O . ASP A 1 81 ? 1.848 -10.873 16.277 1.00 81.88 81 ASP A O 1
ATOM 666 N N . ARG A 1 82 ? 2.153 -10.497 18.461 1.00 95.06 82 ARG A N 1
ATOM 667 C CA . ARG A 1 82 ? 3.409 -9.760 18.267 1.00 95.06 82 ARG A CA 1
ATOM 668 C C . ARG A 1 82 ? 4.548 -10.627 17.722 1.00 95.06 82 ARG A C 1
ATOM 670 O O . ARG A 1 82 ? 5.383 -10.116 16.979 1.00 95.06 82 ARG A O 1
ATOM 677 N N . ILE A 1 83 ? 4.623 -11.901 18.107 1.00 90.31 83 ILE A N 1
ATOM 678 C CA . ILE A 1 83 ? 5.618 -12.838 17.565 1.00 90.31 83 ILE A CA 1
ATOM 679 C C . ILE A 1 83 ? 5.344 -13.081 16.081 1.00 90.31 83 ILE A C 1
ATOM 681 O O . ILE A 1 83 ? 6.265 -12.963 15.280 1.00 90.31 83 ILE A O 1
ATOM 685 N N . GLU A 1 84 ? 4.087 -13.325 15.710 1.00 83.50 84 GLU A N 1
ATOM 686 C CA . GLU A 1 84 ? 3.689 -13.531 14.313 1.00 83.50 84 GLU A CA 1
ATOM 687 C C . GLU A 1 84 ? 4.016 -12.304 13.441 1.00 83.50 84 GLU A C 1
ATOM 689 O O . GLU A 1 84 ? 4.600 -12.437 12.363 1.00 83.50 84 GLU A O 1
ATOM 694 N N . GLU A 1 85 ? 3.744 -11.089 13.933 1.00 80.94 85 GLU A N 1
ATOM 695 C CA . GLU A 1 85 ? 4.148 -9.849 13.254 1.00 80.94 85 GLU A CA 1
ATOM 696 C C . GLU A 1 85 ? 5.664 -9.786 13.009 1.00 80.94 85 GLU A C 1
ATOM 698 O O . GLU A 1 85 ? 6.106 -9.458 11.905 1.00 80.94 85 GLU A O 1
ATOM 703 N N . LEU A 1 86 ? 6.471 -10.107 14.026 1.00 91.75 86 LEU A N 1
ATOM 704 C CA . LEU A 1 86 ? 7.933 -10.080 13.930 1.00 91.75 86 LEU A CA 1
ATOM 705 C C . LEU A 1 86 ? 8.475 -11.147 12.969 1.00 91.75 86 LEU A C 1
ATOM 707 O O . LEU A 1 86 ? 9.452 -10.893 12.262 1.00 91.75 86 LEU A O 1
ATOM 711 N N . GLU A 1 87 ? 7.846 -12.320 12.907 1.00 86.88 87 GLU A N 1
ATOM 712 C CA . GLU A 1 87 ? 8.191 -13.375 11.948 1.00 86.88 87 GLU A CA 1
ATOM 713 C C . GLU A 1 87 ? 7.925 -12.924 10.506 1.00 86.88 87 GLU A C 1
ATOM 715 O O . GLU A 1 87 ? 8.787 -13.081 9.634 1.00 86.88 87 GLU A O 1
ATOM 720 N N . ILE A 1 88 ? 6.778 -12.284 10.258 1.00 82.12 88 ILE A N 1
ATOM 721 C CA . ILE A 1 88 ? 6.436 -11.721 8.946 1.00 82.12 88 ILE A CA 1
ATOM 722 C C . ILE A 1 88 ? 7.410 -10.595 8.566 1.00 82.12 88 ILE A C 1
ATOM 724 O O . ILE A 1 88 ? 7.933 -10.584 7.447 1.00 82.12 88 ILE A O 1
ATOM 728 N N . GLU A 1 89 ? 7.697 -9.664 9.482 1.00 87.56 89 GLU A N 1
ATOM 729 C CA . GLU A 1 89 ? 8.671 -8.586 9.263 1.00 87.56 89 GLU A CA 1
ATOM 730 C C . GLU A 1 89 ? 10.063 -9.146 8.927 1.00 87.56 89 GLU A C 1
ATOM 732 O O . GLU A 1 89 ? 10.701 -8.690 7.972 1.00 87.56 89 GLU A O 1
ATOM 737 N N . SER A 1 90 ? 10.514 -10.171 9.657 1.00 90.81 90 SER A N 1
ATOM 738 C CA . SER A 1 90 ? 11.790 -10.851 9.408 1.00 90.81 90 SER A CA 1
ATOM 739 C C . SER A 1 90 ? 11.830 -11.503 8.023 1.00 90.81 90 SER A C 1
ATOM 741 O O . SER A 1 90 ? 12.806 -11.345 7.282 1.00 90.81 90 SER A O 1
ATOM 743 N N . LEU A 1 91 ? 10.751 -12.178 7.616 1.00 83.56 91 LEU A N 1
ATOM 744 C CA . LEU A 1 91 ? 10.650 -12.811 6.301 1.00 83.56 91 LEU A CA 1
ATOM 745 C C . LEU A 1 91 ? 10.736 -11.779 5.162 1.00 83.56 91 LEU A C 1
ATOM 747 O O . LEU A 1 91 ? 11.453 -11.990 4.179 1.00 83.56 91 LEU A O 1
ATOM 751 N N . ILE A 1 92 ? 10.073 -10.628 5.321 1.00 79.19 92 ILE A N 1
ATOM 752 C CA . ILE A 1 92 ? 10.145 -9.507 4.371 1.00 79.19 92 ILE A CA 1
ATOM 753 C C . ILE A 1 92 ? 11.571 -8.946 4.296 1.00 79.19 92 ILE A C 1
ATOM 755 O O . ILE A 1 92 ? 12.094 -8.726 3.198 1.00 79.19 92 ILE A O 1
ATOM 759 N N . GLN A 1 93 ? 12.227 -8.732 5.440 1.00 91.00 93 GLN A N 1
ATOM 760 C CA . GLN A 1 93 ? 13.604 -8.232 5.484 1.00 91.00 93 GLN A CA 1
ATOM 761 C C . GLN A 1 93 ? 14.582 -9.193 4.800 1.00 91.00 93 GLN A C 1
ATOM 763 O O . GLN A 1 93 ? 15.392 -8.759 3.978 1.00 91.00 93 GLN A O 1
ATOM 768 N N . ASN A 1 94 ? 14.461 -10.497 5.051 1.00 88.62 94 ASN A N 1
ATOM 769 C CA . ASN A 1 94 ? 15.293 -11.518 4.414 1.00 88.62 94 ASN A CA 1
ATOM 770 C C . ASN A 1 94 ? 15.109 -11.541 2.893 1.00 88.62 94 ASN A C 1
ATOM 772 O O . ASN A 1 94 ? 16.089 -11.595 2.142 1.00 88.62 94 ASN A O 1
ATOM 776 N N . GLN A 1 95 ? 13.868 -11.424 2.416 1.00 86.25 95 GLN A N 1
ATOM 777 C CA . GLN A 1 95 ? 13.597 -11.332 0.984 1.00 86.25 95 GLN A CA 1
ATOM 778 C C . GLN A 1 95 ? 14.214 -10.065 0.369 1.00 86.25 95 GLN A C 1
ATOM 780 O O . GLN A 1 95 ? 14.782 -10.120 -0.724 1.00 86.25 95 GLN A O 1
ATOM 785 N N . ASN A 1 96 ? 14.163 -8.932 1.075 1.00 82.19 96 ASN A N 1
ATOM 786 C CA . ASN A 1 96 ? 14.786 -7.685 0.628 1.00 82.19 96 ASN A CA 1
ATOM 787 C C . ASN A 1 96 ? 16.313 -7.795 0.543 1.00 82.19 96 ASN A C 1
ATOM 789 O O . ASN A 1 96 ? 16.892 -7.375 -0.461 1.00 82.19 96 ASN A O 1
ATOM 793 N N . ILE A 1 97 ? 16.963 -8.402 1.542 1.00 92.81 97 ILE A N 1
ATOM 794 C CA . ILE A 1 97 ? 18.412 -8.654 1.534 1.00 92.81 97 ILE A CA 1
ATOM 795 C C . ILE A 1 97 ? 18.792 -9.528 0.334 1.00 92.81 97 ILE A C 1
ATOM 797 O O . ILE A 1 97 ? 19.706 -9.179 -0.414 1.00 92.81 97 ILE A O 1
ATOM 801 N N . LYS A 1 98 ? 18.051 -10.617 0.092 1.00 92.69 98 LYS A N 1
ATOM 802 C CA . LYS A 1 98 ? 18.281 -11.513 -1.050 1.00 92.69 98 LYS A CA 1
ATOM 803 C C . LYS A 1 98 ? 18.166 -10.778 -2.388 1.00 92.69 98 LYS A C 1
ATOM 805 O O . LYS A 1 98 ? 19.006 -10.957 -3.270 1.00 92.69 98 LYS A O 1
ATOM 810 N N . ASN A 1 99 ? 17.163 -9.910 -2.524 1.00 85.19 99 ASN A N 1
ATOM 811 C CA . ASN A 1 99 ? 16.993 -9.086 -3.718 1.00 85.19 99 ASN A CA 1
ATOM 812 C C . ASN A 1 99 ? 18.191 -8.138 -3.907 1.00 85.19 99 ASN A C 1
ATOM 814 O O . ASN A 1 99 ? 18.777 -8.105 -4.986 1.00 85.19 99 ASN A O 1
ATOM 818 N N . LEU A 1 100 ? 18.611 -7.421 -2.856 1.00 92.56 100 LEU A N 1
ATOM 819 C CA . LEU A 1 100 ? 19.763 -6.509 -2.914 1.00 92.56 100 LEU A CA 1
ATOM 820 C C . LEU A 1 100 ? 21.065 -7.228 -3.289 1.00 92.56 100 LEU A C 1
ATOM 822 O O . LEU A 1 100 ? 21.830 -6.716 -4.106 1.00 92.56 100 LEU A O 1
ATOM 826 N N . GLN A 1 101 ? 21.302 -8.425 -2.750 1.00 92.88 101 GLN A N 1
ATOM 827 C CA . GLN A 1 101 ? 22.453 -9.253 -3.122 1.00 92.88 101 GLN A CA 1
ATOM 828 C C . GLN A 1 101 ? 22.428 -9.624 -4.610 1.00 92.88 101 GLN A C 1
ATOM 830 O O . GLN A 1 101 ? 23.449 -9.532 -5.294 1.00 92.88 101 GLN A O 1
ATOM 835 N N . GLN A 1 102 ? 21.259 -9.994 -5.138 1.00 91.44 102 GLN A N 1
ATOM 836 C CA . GLN A 1 102 ? 21.106 -10.310 -6.555 1.00 91.44 102 GLN A CA 1
ATOM 837 C C . GLN A 1 102 ? 21.404 -9.094 -7.445 1.00 91.44 102 GLN A C 1
ATOM 839 O O . GLN A 1 102 ? 22.070 -9.231 -8.473 1.00 91.44 102 GLN A O 1
ATOM 844 N N . ASP A 1 103 ? 20.952 -7.904 -7.053 1.00 88.31 103 ASP A N 1
ATOM 845 C CA . ASP A 1 103 ? 21.202 -6.678 -7.815 1.00 88.31 103 ASP A CA 1
ATOM 846 C C . ASP A 1 103 ? 22.669 -6.271 -7.792 1.00 88.31 103 ASP A C 1
ATOM 848 O O . ASP A 1 103 ? 23.223 -5.887 -8.822 1.00 88.31 103 ASP A O 1
ATOM 852 N N . LEU A 1 104 ? 23.319 -6.413 -6.638 1.00 93.81 104 LEU A N 1
ATOM 853 C CA . LEU A 1 104 ? 24.744 -6.154 -6.492 1.00 93.81 104 LEU A CA 1
ATOM 854 C C . LEU A 1 104 ? 25.566 -7.096 -7.384 1.00 93.81 104 LEU A C 1
ATOM 856 O O . LEU A 1 104 ? 26.507 -6.656 -8.045 1.00 93.81 104 LEU A O 1
ATOM 860 N N . ASN A 1 105 ? 25.171 -8.366 -7.485 1.00 93.50 105 ASN A N 1
ATOM 861 C CA . ASN A 1 105 ? 25.810 -9.328 -8.385 1.00 93.50 105 ASN A CA 1
ATOM 862 C C . ASN A 1 105 ? 25.584 -8.988 -9.868 1.00 93.50 105 ASN A C 1
ATOM 864 O O . ASN A 1 105 ? 26.526 -9.052 -10.659 1.00 93.50 105 ASN A O 1
ATOM 868 N N . LYS A 1 106 ? 24.371 -8.566 -10.253 1.00 94.50 106 LYS A N 1
ATOM 869 C CA . LYS A 1 106 ? 24.083 -8.094 -11.621 1.00 94.50 106 LYS A CA 1
ATOM 870 C C . LYS A 1 106 ? 24.910 -6.860 -11.981 1.00 94.50 106 LYS A C 1
ATOM 872 O O . LYS A 1 106 ? 25.463 -6.798 -13.078 1.00 94.50 106 LYS A O 1
ATOM 87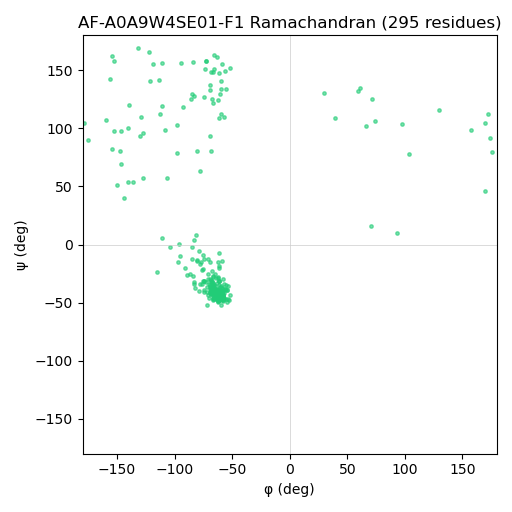7 N N . LEU A 1 107 ? 25.024 -5.901 -11.061 1.00 93.75 107 LEU A N 1
ATOM 878 C CA . LEU A 1 107 ? 25.828 -4.698 -11.260 1.00 93.75 107 LEU A CA 1
ATOM 879 C C . LEU A 1 107 ? 27.304 -5.056 -11.463 1.00 93.75 107 LEU A C 1
ATOM 881 O O . LEU A 1 107 ? 27.897 -4.616 -12.442 1.00 93.75 107 LEU A O 1
ATOM 885 N N . LYS A 1 108 ? 27.866 -5.924 -10.609 1.00 96.56 108 LYS A N 1
ATOM 886 C CA . LYS A 1 108 ? 29.240 -6.433 -10.761 1.00 96.56 108 LYS A CA 1
ATOM 887 C C . LYS A 1 108 ? 29.462 -7.081 -12.128 1.00 96.56 108 LYS A C 1
ATOM 889 O O . LYS A 1 108 ? 30.437 -6.756 -12.799 1.00 96.56 108 LYS A O 1
ATOM 894 N N . ALA A 1 109 ? 28.545 -7.944 -12.567 1.00 94.94 109 ALA A N 1
ATOM 895 C CA . ALA A 1 109 ? 28.640 -8.598 -13.870 1.00 94.94 109 ALA A CA 1
ATOM 896 C C . ALA A 1 109 ? 28.623 -7.590 -15.034 1.00 94.94 109 ALA A C 1
ATOM 898 O O . ALA A 1 109 ? 29.400 -7.721 -15.979 1.00 94.94 109 ALA A O 1
ATOM 899 N N . ASN A 1 110 ? 27.774 -6.562 -14.960 1.00 93.12 110 ASN A N 1
ATOM 900 C CA . ASN A 1 110 ? 27.701 -5.517 -15.982 1.00 93.12 110 ASN A CA 1
ATOM 901 C C . ASN A 1 110 ? 28.958 -4.639 -16.009 1.00 93.12 110 ASN A C 1
ATOM 903 O O . ASN A 1 110 ? 29.454 -4.331 -17.091 1.00 93.12 110 ASN A O 1
ATOM 907 N N . THR A 1 111 ? 29.501 -4.279 -14.844 1.00 94.50 111 THR A N 1
ATOM 908 C CA . THR A 1 111 ? 30.758 -3.526 -14.745 1.00 94.50 111 THR A CA 1
ATOM 909 C C . THR A 1 111 ? 31.919 -4.316 -15.346 1.00 94.50 111 THR A C 1
ATOM 911 O O . THR A 1 111 ? 32.656 -3.774 -16.163 1.00 94.50 111 THR A O 1
ATOM 914 N N . ILE A 1 112 ? 32.034 -5.612 -15.031 1.00 96.25 112 ILE A N 1
ATOM 915 C CA . ILE A 1 112 ? 33.058 -6.490 -15.619 1.00 96.25 112 ILE A CA 1
ATOM 916 C C . ILE A 1 112 ? 32.914 -6.546 -17.145 1.00 96.25 112 ILE A C 1
ATOM 918 O O . ILE A 1 112 ? 33.898 -6.378 -17.859 1.00 96.25 112 ILE A O 1
ATOM 922 N N . LYS A 1 113 ? 31.691 -6.720 -17.667 1.00 95.94 113 LYS A N 1
ATOM 923 C CA . LYS A 1 113 ? 31.441 -6.717 -19.119 1.00 95.94 113 LYS A CA 1
ATOM 924 C C . LYS A 1 113 ? 31.861 -5.406 -19.785 1.00 95.94 113 LYS A C 1
ATOM 926 O O . LYS A 1 113 ? 32.433 -5.446 -20.871 1.00 95.94 113 LYS A O 1
ATOM 931 N N . ARG A 1 114 ? 31.583 -4.259 -19.155 1.00 94.62 114 ARG A N 1
ATOM 932 C CA . ARG A 1 114 ? 31.987 -2.945 -19.676 1.00 94.62 114 ARG A CA 1
ATOM 933 C C . ARG A 1 114 ? 33.511 -2.831 -19.751 1.00 94.62 114 ARG A C 1
ATOM 935 O O . ARG A 1 114 ? 34.015 -2.527 -20.823 1.00 94.62 114 ARG A O 1
ATOM 942 N N . ILE A 1 115 ? 34.215 -3.176 -18.672 1.00 95.38 115 ILE A N 1
ATOM 943 C CA . ILE A 1 115 ? 35.686 -3.149 -18.622 1.00 95.38 115 ILE A CA 1
ATOM 944 C C . ILE A 1 115 ? 36.290 -4.065 -19.699 1.00 95.38 115 ILE A C 1
ATOM 946 O O . ILE A 1 115 ? 37.199 -3.663 -20.415 1.00 95.38 115 ILE A O 1
ATOM 950 N N . ILE A 1 116 ? 35.758 -5.282 -19.872 1.00 94.88 116 ILE A N 1
ATOM 951 C CA . ILE A 1 116 ? 36.220 -6.209 -20.921 1.00 94.88 116 ILE A CA 1
ATOM 952 C C . ILE A 1 116 ? 36.045 -5.602 -22.320 1.00 94.88 116 ILE A C 1
ATOM 954 O O . ILE A 1 116 ? 36.928 -5.741 -23.166 1.00 94.88 116 ILE A O 1
ATOM 958 N N . ASN A 1 117 ? 34.916 -4.939 -22.580 1.00 91.19 117 ASN A N 1
ATOM 959 C CA . ASN A 1 117 ? 34.664 -4.307 -23.873 1.00 91.19 117 ASN A CA 1
ATOM 960 C C . ASN A 1 117 ? 35.589 -3.110 -24.125 1.00 91.19 117 ASN A C 1
ATOM 962 O O . ASN A 1 117 ? 36.067 -2.966 -25.246 1.00 91.19 117 ASN A O 1
ATOM 966 N N . GLU A 1 118 ? 35.866 -2.297 -23.103 1.00 92.69 118 GLU A N 1
ATOM 967 C CA . GLU A 1 118 ? 36.822 -1.183 -23.180 1.00 92.69 118 GLU A CA 1
ATOM 968 C C . GLU A 1 118 ? 38.225 -1.697 -23.538 1.00 92.69 118 GLU A C 1
ATOM 970 O O . GLU A 1 118 ? 38.777 -1.304 -24.564 1.00 92.69 118 GLU A O 1
ATOM 975 N N . ILE A 1 119 ? 38.732 -2.697 -22.805 1.00 92.56 119 ILE A N 1
ATOM 976 C CA . ILE A 1 119 ? 40.039 -3.319 -23.086 1.00 92.56 119 ILE A CA 1
ATOM 977 C C . ILE A 1 119 ? 40.089 -3.904 -24.509 1.00 92.56 119 ILE A C 1
ATOM 979 O O . ILE A 1 119 ? 41.099 -3.798 -25.205 1.00 92.56 119 ILE A O 1
ATOM 983 N N . LYS A 1 120 ? 38.998 -4.519 -24.983 1.00 90.88 120 LYS A N 1
ATOM 984 C CA . LYS A 1 120 ? 38.939 -5.117 -26.327 1.00 90.88 120 LYS A CA 1
ATOM 985 C C . LYS A 1 120 ? 39.017 -4.073 -27.449 1.00 90.88 120 LYS A C 1
ATOM 987 O O . LYS A 1 120 ? 39.559 -4.381 -28.513 1.00 90.88 120 LYS A O 1
ATOM 992 N N . CYS A 1 121 ? 38.472 -2.875 -27.240 1.00 82.25 121 CYS A N 1
ATOM 993 C CA . CYS A 1 121 ? 38.574 -1.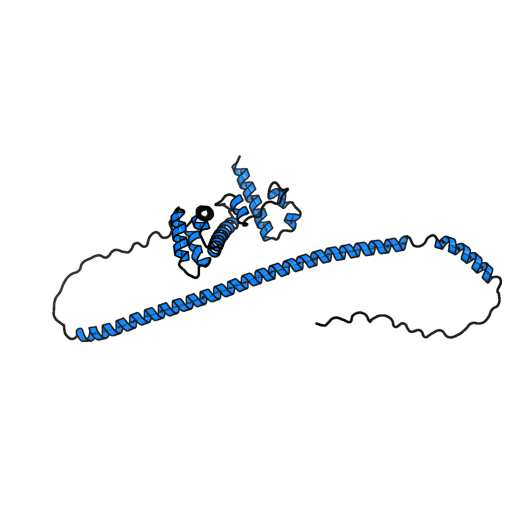773 -28.197 1.00 82.25 121 CYS A CA 1
ATOM 994 C C . CYS A 1 121 ? 40.014 -1.250 -28.295 1.00 82.25 121 CYS A C 1
ATOM 996 O O . CYS A 1 121 ? 40.515 -1.077 -29.408 1.00 82.25 121 CYS A O 1
ATOM 998 N N . ASP A 1 122 ? 40.701 -1.104 -27.162 1.00 80.56 122 ASP A N 1
ATOM 999 C CA . ASP A 1 122 ? 42.076 -0.590 -27.121 1.00 80.56 122 ASP A CA 1
ATOM 1000 C C . ASP A 1 122 ? 43.078 -1.548 -27.786 1.00 80.56 122 ASP A C 1
ATOM 1002 O O . ASP A 1 122 ? 43.954 -1.123 -28.543 1.00 80.56 122 ASP A O 1
ATOM 1006 N N . VAL A 1 123 ? 42.906 -2.863 -27.597 1.00 76.56 123 VAL A N 1
ATOM 1007 C CA . VAL A 1 123 ? 43.755 -3.877 -28.250 1.00 76.56 123 VAL A CA 1
ATOM 1008 C C . VAL A 1 123 ? 43.594 -3.851 -29.777 1.00 76.56 123 VAL A C 1
ATOM 1010 O O . VAL A 1 123 ? 44.589 -3.930 -30.496 1.00 76.56 123 VAL A O 1
ATOM 1013 N N . LYS A 1 124 ? 42.370 -3.671 -30.298 1.00 71.06 124 LYS A N 1
ATOM 1014 C CA . LYS A 1 124 ? 42.140 -3.528 -31.750 1.00 71.06 124 LYS A CA 1
ATOM 1015 C C . LYS A 1 124 ? 42.721 -2.230 -32.315 1.00 71.06 124 LYS A C 1
ATOM 1017 O O . LYS A 1 124 ? 43.238 -2.236 -33.430 1.00 71.06 124 LYS A O 1
ATOM 1022 N N . GLY A 1 125 ? 42.662 -1.133 -31.558 1.00 59.44 125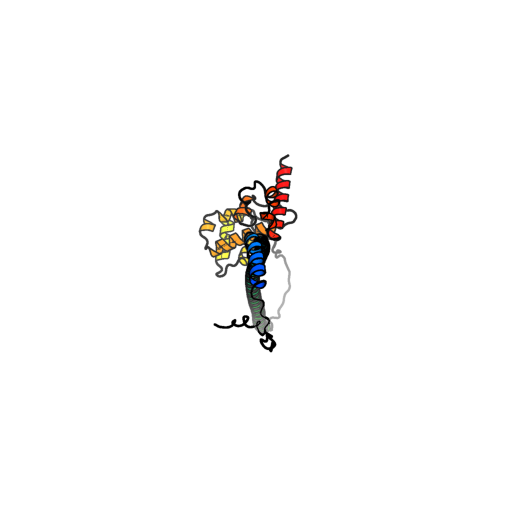 GLY A N 1
ATOM 1023 C CA . GLY A 1 125 ? 43.304 0.129 -31.935 1.00 59.44 125 GLY A CA 1
ATOM 1024 C C . GLY A 1 125 ? 44.824 -0.009 -32.069 1.00 59.44 125 GLY A C 1
ATOM 1025 O O . GLY A 1 125 ? 45.414 0.501 -33.020 1.00 59.44 125 GLY A O 1
ATOM 1026 N N . HIS A 1 126 ? 45.453 -0.778 -31.176 1.00 57.88 126 HIS A N 1
ATOM 1027 C CA . HIS A 1 126 ? 46.892 -1.036 -31.221 1.00 57.88 126 HIS A CA 1
ATOM 1028 C C . HIS A 1 126 ? 47.346 -1.909 -32.403 1.00 57.88 126 HIS A C 1
ATOM 1030 O O . HIS A 1 126 ? 48.464 -1.717 -32.886 1.00 57.88 126 HIS A O 1
ATOM 1036 N N . GLU A 1 127 ? 46.515 -2.828 -32.911 1.00 59.84 127 GLU A N 1
ATOM 1037 C CA . GLU A 1 127 ? 46.847 -3.588 -34.130 1.00 59.84 127 GLU A CA 1
ATOM 1038 C C . GLU A 1 127 ? 46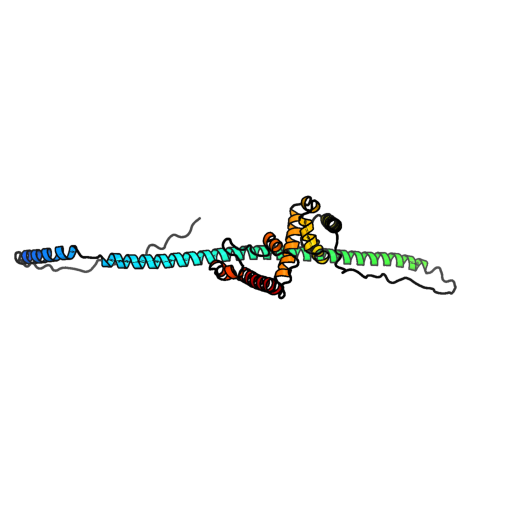.767 -2.730 -35.400 1.00 59.84 127 GLU A C 1
ATOM 1040 O O . GLU A 1 127 ? 47.635 -2.842 -36.268 1.00 59.84 127 GLU A O 1
ATOM 1045 N N . ASN A 1 128 ? 45.803 -1.808 -35.477 1.00 56.19 128 ASN A N 1
ATOM 1046 C CA . ASN A 1 128 ? 45.700 -0.869 -36.597 1.00 56.19 128 ASN A CA 1
ATOM 1047 C C . ASN A 1 128 ? 46.849 0.151 -36.595 1.00 56.19 128 ASN A C 1
ATOM 1049 O O . ASN A 1 128 ? 47.479 0.355 -37.629 1.00 56.19 128 ASN A O 1
ATOM 1053 N N . LEU A 1 129 ? 47.234 0.681 -35.427 1.00 59.22 129 LEU A N 1
ATOM 1054 C CA . LEU A 1 129 ? 48.401 1.567 -35.300 1.00 59.22 129 LEU A CA 1
ATOM 1055 C C . LEU A 1 129 ? 49.718 0.882 -35.704 1.00 59.22 129 LEU A C 1
ATOM 1057 O O . LEU A 1 129 ? 50.609 1.531 -36.247 1.00 59.22 129 LEU A O 1
ATOM 1061 N N . LYS A 1 130 ? 49.853 -0.434 -35.495 1.00 58.78 130 LYS A N 1
ATOM 1062 C CA . LYS A 1 130 ? 51.023 -1.208 -35.951 1.00 58.78 130 LYS A CA 1
ATOM 1063 C C . LYS A 1 130 ? 51.095 -1.329 -37.479 1.00 58.78 130 LYS A C 1
ATOM 1065 O O . LYS A 1 130 ? 52.197 -1.409 -38.026 1.00 58.78 130 LYS A O 1
ATOM 1070 N N . ASN A 1 131 ? 49.946 -1.329 -38.154 1.00 58.62 131 ASN A N 1
ATOM 1071 C CA . ASN A 1 131 ? 49.849 -1.353 -39.614 1.00 58.62 131 ASN A CA 1
ATOM 1072 C C . ASN A 1 131 ? 50.009 0.054 -40.216 1.00 58.62 131 ASN A C 1
ATOM 1074 O O . ASN A 1 131 ? 50.723 0.212 -41.205 1.00 58.62 131 ASN A O 1
ATOM 1078 N N . ASP A 1 132 ? 49.476 1.086 -39.564 1.00 58.28 132 ASP A N 1
ATOM 1079 C CA . ASP A 1 132 ? 49.635 2.478 -39.997 1.00 58.28 132 ASP A CA 1
ATOM 1080 C C . ASP A 1 132 ? 51.077 2.980 -39.812 1.00 58.28 132 ASP A C 1
ATOM 1082 O O . ASP A 1 132 ? 51.607 3.679 -40.675 1.00 58.28 132 ASP A O 1
ATOM 1086 N N . LEU A 1 133 ? 51.785 2.535 -38.765 1.00 56.44 133 LEU A N 1
ATOM 1087 C CA . LEU A 1 133 ? 53.211 2.842 -38.575 1.00 56.44 133 LEU A CA 1
ATOM 1088 C C . LEU A 1 133 ? 54.116 2.174 -39.633 1.00 56.44 133 LEU A C 1
ATOM 1090 O O . LEU A 1 133 ? 55.221 2.655 -39.890 1.00 56.44 133 LEU A O 1
ATOM 1094 N N . LYS A 1 134 ? 53.663 1.084 -40.272 1.00 57.53 134 LYS A N 1
ATOM 1095 C CA . LYS A 1 134 ? 54.346 0.490 -41.435 1.00 57.53 134 LYS A CA 1
ATOM 1096 C C . LYS A 1 134 ? 54.124 1.303 -42.713 1.00 57.53 134 LYS A C 1
ATOM 1098 O O . LYS A 1 134 ? 55.039 1.367 -43.528 1.00 57.53 134 LYS A O 1
ATOM 1103 N N . ASN A 1 135 ? 52.977 1.967 -42.853 1.00 55.00 135 ASN A N 1
ATOM 1104 C CA . ASN A 1 135 ? 52.642 2.776 -44.028 1.00 55.00 135 ASN A CA 1
ATOM 1105 C C . ASN A 1 135 ? 53.152 4.229 -43.935 1.00 55.00 135 ASN A C 1
ATOM 1107 O O . ASN A 1 135 ? 53.460 4.836 -44.959 1.00 55.00 135 ASN A O 1
ATOM 1111 N N . LEU A 1 136 ? 53.344 4.777 -42.728 1.00 46.09 136 LEU A N 1
ATOM 1112 C CA . LEU A 1 136 ? 53.856 6.144 -42.536 1.00 46.09 136 LEU A CA 1
ATOM 1113 C C . LEU A 1 136 ? 55.346 6.333 -42.886 1.00 46.09 136 LEU A C 1
ATOM 1115 O O . LEU A 1 136 ? 55.805 7.468 -42.998 1.00 46.09 136 LEU A O 1
ATOM 1119 N N . LYS A 1 137 ? 56.121 5.258 -43.090 1.00 53.50 137 LYS A N 1
ATOM 1120 C CA . LYS A 1 137 ? 57.522 5.363 -43.546 1.00 53.50 137 LYS A CA 1
ATOM 1121 C C . LYS A 1 137 ? 57.671 5.619 -45.052 1.00 53.50 137 LYS A C 1
ATOM 1123 O O . LYS A 1 137 ? 58.790 5.849 -45.499 1.00 53.50 137 LYS A O 1
ATOM 1128 N N . SER A 1 138 ? 56.582 5.616 -45.824 1.00 51.66 138 SER A N 1
ATOM 1129 C CA . SER A 1 138 ? 56.635 5.716 -47.292 1.00 51.66 138 SER A CA 1
ATOM 1130 C C . SER A 1 138 ? 56.096 7.024 -47.871 1.00 51.66 138 SER A C 1
ATOM 1132 O O . SER A 1 138 ? 56.019 7.155 -49.089 1.00 51.66 138 SER A O 1
ATOM 1134 N N . SER A 1 139 ? 55.722 8.015 -47.057 1.00 45.72 139 SER A N 1
ATOM 1135 C CA . SER A 1 139 ? 55.176 9.271 -47.593 1.00 45.72 139 SER A CA 1
ATOM 1136 C C . SER A 1 139 ? 55.529 10.479 -46.727 1.00 45.72 139 SER A C 1
ATOM 1138 O O . SER A 1 139 ? 54.718 10.971 -45.951 1.00 45.72 139 SER A O 1
ATOM 1140 N N . GLN A 1 140 ? 56.752 10.988 -46.897 1.00 42.34 140 GLN A N 1
ATOM 1141 C CA . GLN A 1 140 ? 57.038 12.410 -46.698 1.00 42.34 140 GLN A CA 1
ATOM 1142 C C . GLN A 1 140 ? 57.033 13.087 -48.069 1.00 42.34 140 GLN A C 1
ATOM 1144 O O . GLN A 1 140 ? 57.996 12.966 -48.818 1.00 42.34 140 GLN A O 1
ATOM 1149 N N . SER A 1 141 ? 55.955 13.800 -48.398 1.00 43.69 141 SER A N 1
ATOM 1150 C CA . SER A 1 141 ? 55.984 14.840 -49.428 1.00 43.69 141 SER A CA 1
ATOM 1151 C C . SER A 1 141 ? 54.808 15.808 -49.250 1.00 43.69 141 SER A C 1
ATOM 1153 O O . SER A 1 141 ? 53.666 15.466 -49.518 1.00 43.69 141 SER A O 1
ATOM 1155 N N . THR A 1 142 ? 55.163 17.008 -48.788 1.00 43.50 142 THR A N 1
ATOM 1156 C CA . THR A 1 142 ? 54.693 18.339 -49.220 1.00 43.50 142 THR A CA 1
ATOM 1157 C C . THR A 1 142 ? 53.210 18.772 -49.123 1.00 43.50 142 THR A C 1
ATOM 1159 O O . THR A 1 142 ? 52.305 18.133 -49.637 1.00 43.50 142 THR A O 1
ATOM 1162 N N . TYR A 1 143 ? 53.068 20.014 -48.625 1.00 36.81 143 TYR A N 1
ATOM 1163 C CA . TYR A 1 143 ? 52.007 21.030 -48.810 1.00 36.81 143 TYR A CA 1
ATOM 1164 C C . TYR A 1 143 ? 50.859 21.208 -47.780 1.00 36.81 143 TYR A C 1
ATOM 1166 O O . TYR A 1 143 ? 49.898 20.456 -47.723 1.00 36.81 143 TYR A O 1
ATOM 1174 N N . ILE A 1 144 ? 51.016 22.291 -46.992 1.00 44.28 144 ILE A N 1
ATOM 1175 C CA . ILE A 1 144 ? 50.150 23.473 -46.727 1.00 44.28 144 ILE A CA 1
ATOM 1176 C C . ILE A 1 144 ? 48.612 23.339 -46.827 1.00 44.28 144 ILE A C 1
ATOM 1178 O O . ILE A 1 144 ? 48.085 23.076 -47.900 1.00 44.28 144 ILE A O 1
ATOM 1182 N N . GLY A 1 145 ? 47.912 23.821 -45.782 1.00 39.38 145 GLY A N 1
ATOM 1183 C CA . GLY A 1 145 ? 46.796 24.768 -45.975 1.00 39.38 145 GLY A CA 1
ATOM 1184 C C . GLY A 1 145 ? 45.449 24.481 -45.296 1.00 39.38 145 GLY A C 1
ATOM 1185 O O . GLY A 1 145 ? 44.724 23.592 -45.710 1.00 39.38 145 GLY A O 1
ATOM 1186 N N . SER A 1 146 ? 45.092 25.383 -44.370 1.00 45.28 146 SER A N 1
ATOM 1187 C CA . SER A 1 146 ? 43.746 25.939 -44.108 1.00 45.28 146 SER A CA 1
ATOM 1188 C C . SER A 1 146 ? 42.633 25.091 -43.458 1.00 45.28 146 SER A C 1
ATOM 1190 O O . SER A 1 146 ? 42.190 24.065 -43.958 1.00 45.28 146 SER A O 1
ATOM 1192 N N . ALA A 1 147 ? 42.102 25.648 -42.360 1.00 43.38 147 ALA A N 1
ATOM 1193 C CA . ALA A 1 147 ? 40.829 25.313 -41.707 1.00 43.38 147 ALA A CA 1
ATOM 1194 C C . ALA A 1 147 ? 39.614 25.599 -42.630 1.00 43.38 147 ALA A C 1
ATOM 1196 O O . ALA A 1 147 ? 39.766 26.405 -43.554 1.00 43.38 147 ALA A O 1
ATOM 1197 N N . PRO A 1 148 ? 38.406 25.031 -42.385 1.00 54.09 148 PRO A N 1
ATOM 1198 C CA . PRO A 1 148 ? 37.505 25.642 -41.390 1.00 54.09 148 PRO A CA 1
ATOM 1199 C C . PRO A 1 148 ? 36.468 24.716 -40.686 1.00 54.09 148 PRO A C 1
ATOM 1201 O O . PRO A 1 148 ? 36.099 23.647 -41.154 1.00 54.09 148 PRO A O 1
ATOM 1204 N N . SER A 1 149 ? 35.963 25.245 -39.563 1.00 43.66 149 SER A N 1
ATOM 1205 C CA . SER A 1 149 ? 34.566 25.269 -39.076 1.00 43.66 149 SER A CA 1
ATOM 1206 C C . SER A 1 149 ? 33.719 24.008 -38.800 1.00 43.66 149 SER A C 1
ATOM 1208 O O . SER A 1 149 ? 33.415 23.202 -39.668 1.00 43.66 149 SER A O 1
ATOM 1210 N N . SER A 1 150 ? 33.121 24.080 -37.601 1.00 49.78 150 SER A N 1
ATOM 1211 C CA . SER A 1 150 ? 31.739 23.738 -37.218 1.00 49.78 150 SER A CA 1
ATOM 1212 C C . SER A 1 150 ? 31.321 22.269 -37.110 1.00 49.78 150 SER A C 1
ATOM 1214 O O . SER A 1 150 ? 30.952 21.628 -38.089 1.00 49.78 150 SER A O 1
ATOM 1216 N N . SER A 1 151 ? 31.169 21.813 -35.864 1.00 41.28 151 SER A N 1
ATOM 1217 C CA . SER A 1 151 ? 30.199 20.778 -35.504 1.00 41.28 151 SER A CA 1
ATOM 1218 C C . SER A 1 151 ? 29.536 21.128 -34.170 1.00 41.28 151 SER A C 1
ATOM 1220 O O . SER A 1 151 ? 30.201 21.301 -33.149 1.00 41.28 151 SER A O 1
ATOM 1222 N N . SER A 1 152 ? 28.218 21.276 -34.236 1.00 43.00 152 SER A N 1
ATOM 1223 C CA . SER A 1 152 ? 27.289 21.722 -33.203 1.00 43.00 152 SER A CA 1
ATOM 1224 C C . SER A 1 152 ? 27.337 20.905 -31.900 1.00 43.00 152 SER A C 1
ATOM 1226 O O . SER A 1 152 ? 27.534 19.689 -31.950 1.00 43.00 152 SER A O 1
ATOM 1228 N N . PRO A 1 153 ? 27.059 21.514 -30.731 1.00 46.78 153 PRO A N 1
ATOM 1229 C CA . PRO A 1 153 ? 26.870 20.775 -29.490 1.00 46.78 153 PRO A CA 1
ATOM 1230 C C . PRO A 1 153 ? 25.508 20.069 -29.502 1.00 46.78 153 PRO A C 1
ATOM 1232 O O . PRO A 1 153 ? 24.471 20.703 -29.703 1.00 46.78 153 PRO A O 1
ATOM 1235 N N . LEU A 1 154 ? 25.503 18.760 -29.251 1.00 36.97 154 LEU A N 1
ATOM 1236 C CA . LEU A 1 154 ? 24.297 17.986 -28.957 1.00 36.97 154 LEU A CA 1
ATOM 1237 C C . LEU A 1 154 ? 23.587 18.593 -27.736 1.00 36.97 154 LEU A C 1
ATOM 1239 O O . LEU A 1 154 ? 24.070 18.499 -26.607 1.00 36.97 154 LEU A O 1
ATOM 1243 N N . GLN A 1 155 ? 22.431 19.216 -27.967 1.00 41.00 155 GLN A N 1
ATOM 1244 C CA . GLN A 1 155 ? 21.536 19.689 -26.916 1.00 41.00 155 GLN A CA 1
ATOM 1245 C C . GLN A 1 155 ? 20.902 18.494 -26.191 1.00 41.00 155 GLN A C 1
ATOM 1247 O O . GLN A 1 155 ? 19.863 17.968 -26.583 1.00 41.00 155 GLN A O 1
ATOM 1252 N N . ILE A 1 156 ? 21.532 18.069 -25.097 1.00 42.44 156 ILE A N 1
ATOM 1253 C CA . ILE A 1 156 ? 20.920 17.220 -24.073 1.00 42.44 156 ILE A CA 1
ATOM 1254 C C . ILE A 1 156 ? 20.091 18.142 -23.171 1.00 42.44 156 ILE A C 1
ATOM 1256 O O . ILE A 1 156 ? 20.535 18.564 -22.107 1.00 42.44 156 ILE A O 1
ATOM 1260 N N . SER A 1 157 ? 18.888 18.512 -23.601 1.00 42.50 157 SER A N 1
ATOM 1261 C CA . SER A 1 157 ? 17.984 19.304 -22.762 1.00 42.50 157 SER A CA 1
ATOM 1262 C C . SER A 1 157 ? 16.520 18.944 -23.006 1.00 42.50 157 SER A C 1
ATOM 1264 O O . SER A 1 157 ? 15.915 19.440 -23.950 1.00 42.50 157 SER A O 1
ATOM 1266 N N . SER A 1 158 ? 15.959 18.075 -22.149 1.00 43.97 158 SER A N 1
ATOM 1267 C CA . SER A 1 158 ? 14.572 18.159 -21.616 1.00 43.97 158 SER A CA 1
ATOM 1268 C C . SER A 1 158 ? 14.119 16.893 -20.847 1.00 43.97 158 SER A C 1
ATOM 1270 O O . SER A 1 158 ? 13.011 16.402 -21.027 1.00 43.97 158 SER A O 1
ATOM 1272 N N . ILE A 1 159 ? 14.934 16.338 -19.938 1.00 45.06 159 ILE A N 1
ATOM 1273 C CA . ILE A 1 159 ? 14.594 15.052 -19.278 1.00 45.06 159 ILE A CA 1
ATOM 1274 C C . ILE A 1 159 ? 13.493 15.159 -18.195 1.00 45.06 159 ILE A C 1
ATOM 1276 O O . ILE A 1 159 ? 12.970 14.138 -17.761 1.00 45.06 159 ILE A O 1
ATOM 1280 N N . TYR A 1 160 ? 13.041 16.349 -17.787 1.00 43.06 160 TYR A N 1
ATOM 1281 C CA . TYR A 1 160 ? 12.055 16.458 -16.698 1.00 43.06 160 TYR A CA 1
ATOM 1282 C C . TYR A 1 160 ? 10.986 17.525 -16.933 1.00 43.06 160 TYR A C 1
ATOM 1284 O O . TYR A 1 160 ? 10.757 18.385 -16.088 1.00 43.06 160 TYR A O 1
ATOM 1292 N N . GLN A 1 161 ? 10.290 17.468 -18.068 1.00 43.09 161 GLN A N 1
ATOM 1293 C CA . GLN A 1 161 ? 8.938 18.025 -18.112 1.00 43.09 161 GLN A CA 1
ATOM 1294 C C . GLN A 1 161 ? 7.965 16.892 -17.793 1.00 43.09 161 GLN A C 1
ATOM 1296 O O . GLN A 1 161 ? 7.938 15.874 -18.481 1.00 43.09 161 GLN A O 1
ATOM 1301 N N . LYS A 1 162 ? 7.217 17.047 -16.693 1.00 52.53 162 LYS A N 1
ATOM 1302 C CA . LYS A 1 162 ? 6.166 16.121 -16.258 1.00 52.53 162 LYS A CA 1
ATOM 1303 C C . LYS A 1 162 ? 5.019 16.207 -17.262 1.00 52.53 162 LYS A C 1
ATOM 1305 O O . LYS A 1 162 ? 4.066 16.961 -17.071 1.00 52.53 162 LYS A O 1
ATOM 1310 N N . ASP A 1 163 ? 5.192 15.512 -18.376 1.00 54.75 163 ASP A N 1
ATOM 1311 C CA . ASP A 1 163 ? 4.241 15.464 -19.470 1.00 54.75 163 ASP A CA 1
ATOM 1312 C C . ASP A 1 163 ? 2.911 14.905 -18.948 1.00 54.75 163 ASP A C 1
ATOM 1314 O O . ASP A 1 163 ? 2.877 13.907 -18.220 1.00 54.75 163 ASP A O 1
ATOM 1318 N N . ARG A 1 164 ? 1.796 15.550 -19.299 1.00 60.59 164 ARG A N 1
ATOM 1319 C CA . ARG A 1 164 ? 0.452 15.031 -19.006 1.00 60.59 164 ARG A CA 1
ATOM 1320 C C . ARG A 1 164 ? 0.143 13.935 -20.023 1.00 60.59 164 ARG A C 1
ATOM 1322 O O . ARG A 1 164 ? -0.732 14.098 -20.868 1.00 60.59 164 ARG A O 1
ATOM 1329 N N . GLY A 1 165 ? 0.932 12.861 -19.989 1.00 73.38 165 GLY A N 1
ATOM 1330 C CA . GLY A 1 165 ? 0.852 11.770 -20.951 1.00 73.38 165 GLY A CA 1
ATOM 1331 C C . GLY A 1 165 ? -0.571 11.224 -21.083 1.00 73.38 165 GLY A C 1
ATOM 1332 O O . GLY A 1 165 ? -1.366 11.281 -20.149 1.00 73.38 165 GLY A O 1
ATOM 1333 N N . SER A 1 166 ? -0.899 10.691 -22.256 1.00 90.94 166 SER A N 1
ATOM 1334 C CA . SER A 1 166 ? -2.172 10.015 -22.495 1.00 90.94 166 SER A CA 1
ATOM 1335 C C . SER A 1 166 ? -2.105 8.546 -22.053 1.00 90.94 166 SER A C 1
ATOM 1337 O O . SER A 1 166 ? -1.027 7.947 -22.000 1.00 90.94 166 SER A O 1
ATOM 1339 N N . ILE A 1 167 ? -3.262 7.939 -21.769 1.00 91.62 167 ILE A N 1
ATOM 1340 C CA . ILE A 1 167 ? -3.375 6.505 -21.447 1.00 91.62 167 ILE A CA 1
ATOM 1341 C C . ILE A 1 167 ? -2.693 5.607 -22.501 1.00 91.62 167 ILE A C 1
ATOM 1343 O O . ILE A 1 167 ? -1.940 4.721 -22.096 1.00 91.62 167 ILE A O 1
ATOM 1347 N N . PRO A 1 168 ? -2.836 5.849 -23.823 1.00 92.50 168 PRO A N 1
ATOM 1348 C CA . PRO A 1 168 ? -2.102 5.093 -24.840 1.00 92.50 168 PRO A CA 1
ATOM 1349 C C . PRO A 1 168 ? -0.576 5.181 -24.706 1.00 92.50 168 PRO A C 1
ATOM 1351 O O . PRO A 1 168 ? 0.113 4.173 -24.844 1.00 92.50 168 PRO A O 1
ATOM 1354 N N . LYS A 1 169 ? -0.031 6.363 -24.382 1.00 93.75 169 LYS A N 1
ATOM 1355 C CA . LYS A 1 169 ? 1.417 6.554 -24.193 1.00 93.75 169 LYS A CA 1
ATOM 1356 C C . LYS A 1 169 ? 1.928 5.771 -22.981 1.00 93.75 169 LYS A C 1
ATOM 1358 O O . LYS A 1 169 ? 2.969 5.122 -23.062 1.00 93.75 169 LYS A O 1
ATOM 1363 N N . LEU A 1 170 ? 1.184 5.797 -21.875 1.00 92.94 170 LEU A N 1
ATOM 1364 C CA . LEU A 1 170 ? 1.486 4.992 -20.689 1.00 92.94 170 LEU A CA 1
ATOM 1365 C C . LEU A 1 170 ? 1.419 3.489 -21.003 1.00 92.94 170 LEU A C 1
ATOM 1367 O O . LEU A 1 170 ? 2.342 2.752 -20.658 1.00 92.94 170 LEU A O 1
ATOM 1371 N N . ALA A 1 171 ? 0.379 3.047 -21.714 1.00 93.62 171 ALA A N 1
ATOM 1372 C CA . ALA A 1 171 ? 0.230 1.658 -22.139 1.00 93.62 171 ALA A CA 1
ATOM 1373 C C . ALA A 1 171 ? 1.423 1.196 -22.990 1.00 93.62 171 ALA A C 1
ATOM 1375 O O . ALA A 1 171 ? 1.992 0.137 -22.732 1.00 93.62 171 ALA A O 1
ATOM 1376 N N . GLN A 1 172 ? 1.855 2.020 -23.949 1.00 94.06 172 GLN A N 1
ATOM 1377 C CA . GLN A 1 172 ? 3.015 1.739 -24.791 1.00 94.06 172 GLN A CA 1
ATOM 1378 C C . GLN A 1 172 ? 4.304 1.597 -23.967 1.00 94.06 172 GLN A C 1
ATOM 1380 O O . GLN A 1 172 ? 5.065 0.654 -24.179 1.00 94.06 172 GLN A O 1
ATOM 1385 N N . GLN A 1 173 ? 4.546 2.490 -23.002 1.00 91.88 173 GLN A N 1
ATOM 1386 C CA . GLN A 1 173 ? 5.732 2.412 -22.141 1.00 91.88 173 GLN A CA 1
ATOM 1387 C C . GLN A 1 173 ? 5.718 1.181 -21.224 1.00 91.88 173 GLN A C 1
ATOM 1389 O O . GLN A 1 173 ? 6.756 0.551 -21.004 1.00 91.88 173 GLN A O 1
ATOM 1394 N N . ILE A 1 174 ? 4.545 0.810 -20.708 1.00 91.38 174 ILE A N 1
ATOM 1395 C CA . ILE A 1 174 ? 4.374 -0.424 -19.939 1.00 91.38 174 ILE A CA 1
ATOM 1396 C C . ILE A 1 174 ? 4.663 -1.632 -20.834 1.00 91.38 174 ILE A C 1
ATOM 1398 O O . ILE A 1 174 ? 5.449 -2.489 -20.441 1.00 91.38 174 ILE A O 1
ATOM 1402 N N . GLN A 1 175 ? 4.140 -1.668 -22.061 1.00 91.56 175 GLN A N 1
ATOM 1403 C CA . GLN A 1 175 ? 4.395 -2.758 -23.006 1.00 91.56 175 GLN A CA 1
ATOM 1404 C C . GLN A 1 175 ? 5.886 -2.916 -23.344 1.00 91.56 175 GLN A C 1
ATOM 1406 O O . GLN A 1 175 ? 6.397 -4.034 -23.375 1.00 91.56 175 GLN A O 1
ATOM 1411 N N . GLN A 1 176 ? 6.609 -1.807 -23.516 1.00 89.19 176 GLN A N 1
ATOM 1412 C CA . GLN A 1 176 ? 8.065 -1.814 -23.709 1.00 89.19 176 GLN A CA 1
ATOM 1413 C C . GLN A 1 176 ? 8.816 -2.328 -22.473 1.00 89.19 176 GLN A C 1
ATOM 1415 O O . GLN A 1 176 ? 9.811 -3.041 -22.587 1.00 89.19 176 GLN A O 1
ATOM 1420 N N . SER A 1 177 ? 8.328 -2.025 -21.270 1.00 85.50 177 SER A N 1
ATOM 1421 C CA . SER A 1 177 ? 8.891 -2.600 -20.043 1.00 85.50 177 SER A CA 1
ATOM 1422 C C . SER A 1 177 ? 8.627 -4.104 -19.949 1.00 85.50 177 SER A C 1
ATOM 1424 O O . SER A 1 177 ? 9.457 -4.849 -19.419 1.00 85.50 177 SER A O 1
ATOM 1426 N N . ILE A 1 178 ? 7.494 -4.559 -20.496 1.00 86.50 178 ILE A N 1
ATOM 1427 C CA . ILE A 1 178 ? 7.058 -5.954 -20.436 1.00 86.50 178 ILE A CA 1
ATOM 1428 C C . ILE A 1 178 ? 7.897 -6.887 -21.299 1.00 86.50 178 ILE A C 1
ATOM 1430 O O . ILE A 1 178 ? 8.084 -8.040 -20.925 1.00 86.50 178 ILE A O 1
ATOM 1434 N N . THR A 1 179 ? 8.472 -6.398 -22.399 1.00 82.06 179 THR A N 1
ATOM 1435 C CA . THR A 1 179 ? 9.332 -7.217 -23.271 1.00 82.06 179 THR A CA 1
ATOM 1436 C C . THR A 1 179 ? 10.590 -7.767 -22.584 1.00 82.06 179 THR A C 1
ATOM 1438 O O . THR A 1 179 ? 11.282 -8.605 -23.151 1.00 82.06 179 THR A O 1
ATOM 1441 N N . SER A 1 180 ? 10.880 -7.349 -21.349 1.00 73.69 180 SER A N 1
ATOM 1442 C CA . SER A 1 180 ? 11.901 -7.977 -20.513 1.00 73.69 180 SER A CA 1
ATOM 1443 C C . SER A 1 180 ? 11.329 -9.179 -19.741 1.00 73.69 180 SER A C 1
ATOM 1445 O O . SER A 1 180 ? 10.383 -9.038 -18.975 1.00 73.69 180 SER A O 1
ATOM 1447 N N . GLU A 1 181 ? 11.931 -10.368 -19.860 1.00 69.69 181 GLU A N 1
ATOM 1448 C CA . GLU A 1 181 ? 11.457 -11.600 -19.183 1.00 69.69 181 GLU A CA 1
ATOM 1449 C C . GLU A 1 181 ? 11.394 -11.500 -17.642 1.00 69.69 181 GLU A C 1
ATOM 1451 O O . GLU A 1 181 ? 10.762 -12.315 -16.971 1.00 69.69 181 GLU A O 1
ATOM 1456 N N . ASN A 1 182 ? 12.022 -10.480 -17.049 1.00 81.50 182 ASN A N 1
ATOM 1457 C CA . ASN A 1 182 ? 12.147 -10.306 -15.604 1.00 81.50 182 ASN A CA 1
ATOM 1458 C C . ASN A 1 182 ? 11.690 -8.923 -15.128 1.00 81.50 182 ASN A C 1
ATOM 1460 O O . ASN A 1 182 ? 12.434 -8.203 -14.461 1.00 81.50 182 ASN A O 1
ATOM 1464 N N . ILE A 1 183 ? 10.439 -8.571 -15.427 1.00 86.19 183 ILE A N 1
ATOM 1465 C CA . ILE A 1 183 ? 9.818 -7.353 -14.893 1.00 86.19 183 ILE A CA 1
ATOM 1466 C C . ILE A 1 183 ? 9.744 -7.441 -13.368 1.00 86.19 183 ILE A C 1
ATOM 1468 O O . ILE A 1 183 ? 9.153 -8.366 -12.797 1.00 86.19 183 ILE A O 1
ATOM 1472 N N . SER A 1 184 ? 10.312 -6.433 -12.718 1.00 89.44 184 SER A N 1
ATOM 1473 C CA . SER A 1 184 ? 10.206 -6.184 -11.285 1.00 89.44 184 SER A CA 1
ATOM 1474 C C . SER A 1 184 ? 9.631 -4.791 -11.024 1.00 89.44 184 SER A C 1
ATOM 1476 O O . SER A 1 184 ? 9.629 -3.933 -11.906 1.00 89.44 184 SER A O 1
ATOM 1478 N N . LEU A 1 185 ? 9.201 -4.527 -9.786 1.00 86.94 185 LEU A N 1
ATOM 1479 C CA . LEU A 1 185 ? 8.720 -3.201 -9.374 1.00 86.94 185 LEU A CA 1
ATOM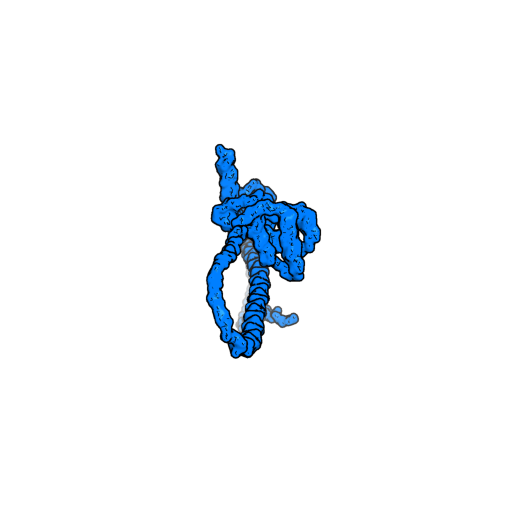 1480 C C . LEU A 1 185 ? 9.740 -2.094 -9.685 1.00 86.94 185 LEU A C 1
ATOM 1482 O O . LEU A 1 185 ? 9.368 -0.996 -10.085 1.00 86.94 185 LEU A O 1
ATOM 1486 N N . ARG A 1 186 ? 11.038 -2.398 -9.563 1.00 83.81 186 ARG A N 1
ATOM 1487 C CA . ARG A 1 186 ? 12.121 -1.447 -9.851 1.00 83.81 186 ARG A CA 1
ATOM 1488 C C . ARG A 1 186 ? 12.127 -1.004 -11.304 1.00 83.81 186 ARG A C 1
ATOM 1490 O O . ARG A 1 186 ? 12.363 0.170 -11.563 1.00 83.81 186 ARG A O 1
ATOM 1497 N N . ASN A 1 187 ? 11.833 -1.920 -12.226 1.00 86.75 187 ASN A N 1
ATOM 1498 C CA . ASN A 1 187 ? 11.738 -1.598 -13.645 1.00 86.75 187 ASN A CA 1
ATOM 1499 C C . ASN A 1 187 ? 10.577 -0.651 -13.929 1.00 86.75 187 ASN A C 1
ATOM 1501 O O . ASN A 1 187 ? 10.659 0.080 -14.897 1.00 86.75 187 ASN A O 1
ATOM 1505 N N . LEU A 1 188 ? 9.536 -0.632 -13.093 1.00 91.12 188 LEU A N 1
ATOM 1506 C CA . LEU A 1 188 ? 8.366 0.230 -13.266 1.00 91.12 188 LEU A CA 1
ATOM 1507 C C . LEU A 1 188 ? 8.453 1.539 -12.468 1.00 91.12 188 LEU A C 1
ATOM 1509 O O . LEU A 1 188 ? 7.647 2.436 -12.692 1.00 91.12 188 LEU A O 1
ATOM 1513 N N . ARG A 1 189 ? 9.436 1.703 -11.568 1.00 92.44 189 ARG A N 1
ATOM 1514 C CA . ARG A 1 189 ? 9.557 2.912 -10.728 1.00 92.44 189 ARG A CA 1
ATOM 1515 C C . ARG A 1 189 ? 9.680 4.207 -11.527 1.00 92.44 189 ARG A C 1
ATOM 1517 O O . ARG A 1 189 ? 9.214 5.241 -11.061 1.00 92.44 189 ARG A O 1
ATOM 1524 N N . TYR A 1 190 ? 10.249 4.169 -12.732 1.00 91.06 190 TYR A N 1
ATOM 1525 C CA . TYR A 1 190 ? 10.335 5.360 -13.581 1.00 91.06 190 TYR A CA 1
ATOM 1526 C C . TYR A 1 190 ? 8.949 5.909 -13.970 1.00 91.06 190 TYR A C 1
ATOM 1528 O O . TYR A 1 190 ? 8.806 7.120 -14.130 1.00 91.06 190 TYR A O 1
ATOM 1536 N N . LEU A 1 191 ? 7.915 5.055 -14.041 1.00 91.25 191 LEU A N 1
ATOM 1537 C CA . LEU A 1 191 ? 6.545 5.462 -14.372 1.00 91.25 191 LEU A CA 1
ATOM 1538 C C . LEU A 1 191 ? 5.987 6.458 -13.351 1.00 91.25 191 LEU A C 1
ATOM 1540 O O . LEU A 1 191 ? 5.287 7.391 -13.726 1.00 91.25 191 LEU A O 1
ATOM 1544 N N . LYS A 1 192 ? 6.353 6.315 -12.073 1.00 91.56 192 LYS A N 1
ATOM 1545 C CA . LYS A 1 192 ? 5.965 7.249 -11.006 1.00 91.56 192 LYS A CA 1
ATOM 1546 C C . LYS A 1 192 ? 6.527 8.658 -11.219 1.00 91.56 192 LYS A C 1
ATOM 1548 O O . LYS A 1 192 ? 5.914 9.645 -10.823 1.00 91.56 192 LYS A O 1
ATOM 1553 N N . HIS A 1 193 ? 7.713 8.755 -11.812 1.00 88.75 193 HIS A N 1
ATOM 1554 C CA . HIS A 1 193 ? 8.357 10.038 -12.082 1.00 88.75 193 HIS A CA 1
ATOM 1555 C C . HIS A 1 193 ? 7.846 10.672 -13.377 1.00 88.75 193 HIS A C 1
ATOM 1557 O O . HIS A 1 193 ? 7.772 11.896 -13.467 1.00 88.75 193 HIS A O 1
ATOM 1563 N N . GLN A 1 194 ? 7.481 9.847 -14.359 1.00 89.50 194 GLN A N 1
ATOM 1564 C CA . GLN A 1 194 ? 7.009 10.311 -15.663 1.00 89.50 194 GLN A CA 1
ATOM 1565 C C . GLN A 1 194 ? 5.524 10.670 -15.678 1.00 89.50 194 GLN A C 1
ATOM 1567 O O . GLN A 1 194 ? 5.139 11.612 -16.364 1.00 89.50 194 GLN A O 1
ATOM 1572 N N . PHE A 1 195 ? 4.694 9.961 -14.915 1.00 93.00 195 PHE A N 1
ATOM 1573 C CA . PHE A 1 195 ? 3.243 10.111 -14.956 1.00 93.00 195 PHE A CA 1
ATOM 1574 C C . PHE A 1 195 ? 2.673 10.571 -13.615 1.00 93.00 195 PHE A C 1
ATOM 1576 O O . PHE A 1 195 ? 3.266 10.390 -12.553 1.00 93.00 195 PHE A O 1
ATOM 1583 N N . SER A 1 196 ? 1.503 11.209 -13.655 1.00 93.56 196 SER A N 1
ATOM 1584 C CA . SER A 1 196 ? 0.751 11.526 -12.442 1.00 93.56 196 SER A CA 1
ATOM 1585 C C . SER A 1 196 ? 0.110 10.265 -11.855 1.00 93.56 196 SER A C 1
ATOM 1587 O O . SER A 1 196 ? -0.268 9.352 -12.590 1.00 93.56 196 SER A O 1
ATOM 1589 N N . ASN A 1 197 ? -0.081 10.246 -10.530 1.00 94.06 197 ASN A N 1
ATOM 1590 C CA . ASN A 1 197 ? -0.862 9.197 -9.864 1.00 94.06 197 ASN A CA 1
ATOM 1591 C C . ASN A 1 197 ? -2.259 9.071 -10.486 1.00 94.06 197 ASN A C 1
ATOM 1593 O O . ASN A 1 197 ? -2.720 7.960 -10.706 1.00 94.06 197 ASN A O 1
ATOM 1597 N N . ASP A 1 198 ? -2.880 10.202 -10.835 1.00 94.75 198 ASP A N 1
ATOM 1598 C CA . ASP A 1 198 ? -4.176 10.258 -11.518 1.00 94.75 198 ASP A CA 1
ATOM 1599 C C . ASP A 1 198 ? -4.191 9.434 -12.812 1.00 94.75 198 ASP A C 1
ATOM 1601 O O . ASP A 1 198 ? -5.051 8.576 -12.998 1.00 94.75 198 ASP A O 1
ATOM 1605 N N . LEU A 1 199 ? -3.188 9.622 -13.675 1.00 94.88 199 LEU A N 1
ATOM 1606 C CA . LEU A 1 199 ? -3.099 8.881 -14.929 1.00 94.88 199 LEU A CA 1
ATOM 1607 C C . LEU A 1 199 ? -2.835 7.390 -14.689 1.00 94.88 199 LEU A C 1
ATOM 1609 O O . LEU A 1 199 ? -3.430 6.547 -15.357 1.00 94.88 199 LEU A O 1
ATOM 1613 N N . LEU A 1 200 ? -1.971 7.052 -13.724 1.00 95.56 200 LEU A N 1
ATOM 1614 C CA . LEU A 1 200 ? -1.705 5.658 -13.353 1.00 95.56 200 LEU A CA 1
ATOM 1615 C C . LEU A 1 200 ? -2.972 4.971 -12.824 1.00 95.56 200 LEU A C 1
ATOM 1617 O O . LEU A 1 200 ? -3.251 3.831 -13.183 1.00 95.56 200 LEU A O 1
ATOM 1621 N N . ILE A 1 201 ? -3.770 5.668 -12.017 1.00 96.31 201 ILE A N 1
ATOM 1622 C CA . ILE A 1 201 ? -5.046 5.171 -11.497 1.00 96.31 201 ILE A CA 1
ATOM 1623 C C . ILE A 1 201 ? -6.060 5.000 -12.628 1.00 96.31 201 ILE A C 1
ATOM 1625 O O . ILE A 1 201 ? -6.677 3.941 -12.734 1.00 96.31 201 ILE A O 1
ATOM 1629 N N . GLN A 1 202 ? -6.208 5.990 -13.509 1.00 95.88 202 GLN A N 1
ATOM 1630 C CA . GLN A 1 202 ? -7.083 5.881 -14.680 1.00 95.88 202 GLN A CA 1
ATOM 1631 C C . GLN A 1 202 ? -6.668 4.719 -15.588 1.00 95.88 202 GLN A C 1
ATOM 1633 O O . GLN A 1 202 ? -7.524 3.988 -16.081 1.00 95.88 202 GLN A O 1
ATOM 1638 N N . TYR A 1 203 ? -5.365 4.474 -15.737 1.00 96.88 203 TYR A N 1
ATOM 1639 C CA . TYR A 1 203 ? -4.858 3.326 -16.481 1.00 96.88 203 TYR A CA 1
ATOM 1640 C C . TYR A 1 203 ? -5.331 1.997 -15.900 1.00 96.88 203 TYR A C 1
ATOM 1642 O O . TYR A 1 203 ? -5.741 1.131 -16.670 1.00 96.88 203 TYR A O 1
ATOM 1650 N N . THR A 1 204 ? -5.381 1.850 -14.570 1.00 97.19 204 THR A N 1
ATOM 1651 C CA . THR A 1 204 ? -5.909 0.621 -13.941 1.00 97.19 204 THR A CA 1
ATOM 1652 C C . THR A 1 204 ? -7.382 0.342 -14.246 1.00 97.19 204 THR A C 1
ATOM 1654 O O . THR A 1 204 ? -7.838 -0.776 -14.040 1.00 97.19 204 THR A O 1
ATOM 1657 N N . LYS A 1 205 ? -8.121 1.332 -14.763 1.00 96.81 205 LYS A N 1
ATOM 1658 C CA . LYS A 1 205 ? -9.530 1.214 -15.169 1.00 96.81 205 LYS A CA 1
ATOM 1659 C C . LYS A 1 205 ? -9.693 0.948 -16.675 1.00 96.81 205 LYS A C 1
ATOM 1661 O O . LYS A 1 205 ? -10.817 0.869 -17.152 1.00 96.81 205 LYS A O 1
ATOM 1666 N N . SER A 1 206 ? -8.595 0.845 -17.429 1.00 97.06 206 SER A N 1
ATOM 1667 C CA . SER A 1 206 ? -8.606 0.677 -18.889 1.00 97.06 206 SER A CA 1
ATOM 1668 C C . SER A 1 206 ? -8.525 -0.788 -19.331 1.00 97.06 206 SER A C 1
ATOM 1670 O O . SER A 1 206 ? -7.937 -1.628 -18.647 1.00 97.06 206 SER A O 1
ATOM 1672 N N . ASP A 1 207 ? -9.003 -1.079 -20.542 1.00 96.38 207 ASP A N 1
ATOM 1673 C CA . ASP A 1 207 ? -8.900 -2.418 -21.148 1.00 96.38 207 ASP A CA 1
ATOM 1674 C C . ASP A 1 207 ? -7.449 -2.872 -21.342 1.00 96.38 207 ASP A C 1
ATOM 1676 O O . ASP A 1 207 ? -7.128 -4.053 -21.202 1.00 96.38 207 ASP A O 1
ATOM 1680 N N . HIS A 1 208 ? -6.544 -1.918 -21.581 1.00 96.00 208 HIS A N 1
ATOM 1681 C CA . HIS A 1 208 ? -5.116 -2.193 -21.710 1.00 96.00 208 HIS A CA 1
ATOM 1682 C C . HIS A 1 208 ? -4.570 -2.811 -20.422 1.00 96.00 208 HIS A C 1
ATOM 1684 O O . HIS A 1 208 ? -3.846 -3.800 -20.483 1.00 96.00 208 HIS A O 1
ATOM 1690 N N . PHE A 1 209 ? -4.957 -2.286 -19.258 1.00 97.12 209 PHE A N 1
ATOM 1691 C CA . PHE A 1 209 ? -4.574 -2.866 -17.973 1.00 97.12 209 PHE A CA 1
ATOM 1692 C C . PHE A 1 209 ? -5.207 -4.242 -17.754 1.00 97.12 209 PHE A C 1
ATOM 1694 O O . PHE A 1 209 ? -4.526 -5.163 -17.303 1.00 97.12 209 PHE A O 1
ATOM 1701 N N . ASN A 1 210 ? -6.481 -4.410 -18.118 1.00 96.56 210 ASN A N 1
ATOM 1702 C CA . ASN A 1 210 ? -7.186 -5.687 -17.982 1.00 96.56 210 ASN A CA 1
ATOM 1703 C C . ASN A 1 210 ? -6.545 -6.808 -18.815 1.00 96.56 210 ASN A C 1
ATOM 1705 O O . ASN A 1 210 ? -6.537 -7.956 -18.368 1.00 96.56 210 ASN A O 1
ATOM 1709 N N . SER A 1 211 ? -5.941 -6.461 -19.957 1.00 96.56 211 SER A N 1
ATOM 1710 C CA . SER A 1 211 ? -5.203 -7.390 -20.825 1.00 96.56 211 SER A CA 1
ATOM 1711 C C . SER A 1 211 ? -3.826 -7.821 -20.291 1.00 96.56 211 SER A C 1
ATOM 1713 O O . SER A 1 211 ? -3.235 -8.768 -20.808 1.00 96.56 211 SER A O 1
ATOM 1715 N N . LEU A 1 212 ? -3.294 -7.155 -19.257 1.00 94.25 212 LEU A N 1
ATOM 1716 C CA . LEU A 1 212 ? -1.987 -7.489 -18.684 1.00 94.25 212 LEU A CA 1
ATOM 1717 C C . LEU A 1 212 ? -2.019 -8.798 -17.884 1.00 94.25 212 LEU A C 1
ATOM 1719 O O . LEU A 1 212 ? -3.047 -9.201 -17.343 1.00 94.25 212 LEU A O 1
ATOM 1723 N N . SER A 1 213 ? -0.849 -9.420 -17.706 1.00 94.00 213 SER A N 1
ATOM 1724 C CA . SER A 1 213 ? -0.724 -10.539 -16.764 1.00 94.00 213 SER A CA 1
ATOM 1725 C C . SER A 1 213 ? -0.919 -10.079 -15.314 1.00 94.00 213 SER A C 1
ATOM 1727 O O . SER A 1 213 ? -0.514 -8.975 -14.935 1.00 94.00 213 SER A O 1
ATOM 1729 N N . GLU A 1 214 ? -1.464 -10.959 -14.468 1.00 93.75 214 GLU A N 1
ATOM 1730 C CA . GLU A 1 214 ? -1.719 -10.678 -13.045 1.00 93.75 214 GLU A CA 1
ATOM 1731 C C . GLU A 1 214 ? -0.470 -10.217 -12.286 1.00 93.75 214 GLU A C 1
ATOM 1733 O O . GLU A 1 214 ? -0.530 -9.329 -11.432 1.00 93.75 214 GLU A O 1
ATOM 1738 N N . LYS A 1 215 ? 0.702 -10.753 -12.650 1.00 92.31 215 LYS A N 1
ATOM 1739 C CA . LYS A 1 215 ? 1.987 -10.310 -12.099 1.00 92.31 215 LYS A CA 1
ATOM 1740 C C . LYS A 1 215 ? 2.214 -8.818 -12.356 1.00 92.31 215 LYS A C 1
ATOM 1742 O O . LYS A 1 215 ? 2.581 -8.094 -11.435 1.00 92.31 215 LYS A O 1
ATOM 1747 N N . ILE A 1 216 ? 2.000 -8.352 -13.585 1.00 93.31 216 ILE A N 1
ATOM 1748 C CA . ILE A 1 216 ? 2.220 -6.949 -13.954 1.00 93.31 216 ILE A CA 1
ATOM 1749 C C . ILE A 1 216 ? 1.151 -6.061 -13.316 1.00 93.31 216 ILE A C 1
ATOM 1751 O O . ILE A 1 216 ? 1.500 -5.031 -12.739 1.00 93.31 216 ILE A O 1
ATOM 1755 N N . LYS A 1 217 ? -0.123 -6.482 -13.335 1.00 96.12 217 LYS A N 1
ATOM 1756 C CA . LYS A 1 217 ? -1.216 -5.772 -12.649 1.00 96.12 217 LYS A CA 1
ATOM 1757 C C . LYS A 1 217 ? -0.882 -5.530 -11.179 1.00 96.12 217 LYS A C 1
ATOM 1759 O O . LYS A 1 217 ? -0.969 -4.400 -10.699 1.00 96.12 217 LYS A O 1
ATOM 1764 N N . ARG A 1 218 ? -0.407 -6.569 -10.479 1.00 95.56 218 ARG A N 1
ATOM 1765 C CA . ARG A 1 218 ? 0.041 -6.479 -9.083 1.00 95.56 218 ARG A CA 1
ATOM 1766 C C . ARG A 1 218 ? 1.190 -5.486 -8.904 1.00 95.56 218 ARG A C 1
ATOM 1768 O O . ARG A 1 218 ? 1.161 -4.712 -7.952 1.00 95.56 218 ARG A O 1
ATOM 1775 N N . LEU A 1 219 ? 2.185 -5.485 -9.793 1.00 94.62 219 LEU A N 1
ATOM 1776 C CA . LEU A 1 219 ? 3.315 -4.552 -9.712 1.00 94.62 219 LEU A CA 1
ATOM 1777 C C . LEU A 1 219 ? 2.890 -3.094 -9.926 1.00 94.62 219 LEU A C 1
ATOM 1779 O O . LEU A 1 219 ? 3.361 -2.217 -9.208 1.00 94.62 219 LEU A O 1
ATOM 1783 N N . ILE A 1 220 ? 1.986 -2.831 -10.870 1.00 95.62 220 ILE A N 1
ATOM 1784 C CA . ILE A 1 220 ? 1.454 -1.484 -11.118 1.00 95.62 220 ILE A CA 1
ATOM 1785 C C . ILE A 1 220 ? 0.619 -1.009 -9.926 1.00 95.62 220 ILE A C 1
ATOM 1787 O O . ILE A 1 220 ? 0.822 0.101 -9.440 1.00 95.62 220 ILE A O 1
ATOM 1791 N N . ASN A 1 221 ? -0.268 -1.859 -9.402 1.00 96.88 221 ASN A N 1
ATOM 1792 C CA . ASN A 1 221 ? -1.052 -1.538 -8.208 1.00 96.88 221 ASN A CA 1
ATOM 1793 C C . ASN A 1 221 ? -0.154 -1.254 -6.996 1.00 96.88 221 ASN A C 1
ATOM 1795 O O . ASN A 1 221 ? -0.412 -0.313 -6.248 1.00 96.88 221 ASN A O 1
ATOM 1799 N N . LEU A 1 222 ? 0.931 -2.017 -6.833 1.00 95.81 222 LEU A N 1
ATOM 1800 C CA . LEU A 1 222 ? 1.918 -1.783 -5.783 1.00 95.81 222 LEU A CA 1
ATOM 1801 C C . LEU A 1 222 ? 2.653 -0.448 -5.969 1.00 95.81 222 LEU A C 1
ATOM 1803 O O . LEU A 1 222 ? 2.859 0.270 -4.997 1.00 95.81 222 LEU A O 1
ATOM 1807 N N . LEU A 1 223 ? 3.000 -0.082 -7.205 1.00 95.62 223 LEU A N 1
ATOM 1808 C CA . LEU A 1 223 ? 3.623 1.208 -7.509 1.00 95.62 223 LEU A CA 1
ATOM 1809 C C . LEU A 1 223 ? 2.700 2.388 -7.162 1.00 95.62 223 LEU A C 1
ATOM 1811 O O . LEU A 1 223 ? 3.150 3.387 -6.595 1.00 95.62 223 LEU A O 1
ATOM 1815 N N . ILE A 1 224 ? 1.407 2.274 -7.481 1.00 96.38 224 ILE A N 1
ATOM 1816 C CA . ILE A 1 224 ? 0.393 3.271 -7.111 1.00 96.38 224 ILE A CA 1
ATOM 1817 C C . ILE A 1 224 ? 0.289 3.356 -5.586 1.00 96.38 224 ILE A C 1
ATOM 1819 O O . ILE A 1 224 ? 0.354 4.451 -5.031 1.00 96.38 224 ILE A O 1
ATOM 1823 N N . TYR A 1 225 ? 0.210 2.212 -4.901 1.00 95.81 225 TYR A N 1
ATOM 1824 C CA . TYR A 1 225 ? 0.169 2.155 -3.440 1.00 95.81 225 TYR A CA 1
ATOM 1825 C C . TYR A 1 225 ? 1.392 2.818 -2.788 1.00 95.81 225 TYR A C 1
ATOM 1827 O O . TYR A 1 225 ? 1.214 3.627 -1.877 1.00 95.81 225 TYR A O 1
ATOM 1835 N N . GLU A 1 226 ? 2.618 2.530 -3.253 1.00 94.69 226 GLU A N 1
ATOM 1836 C CA . GLU A 1 226 ? 3.846 3.187 -2.767 1.00 94.69 226 GLU A CA 1
ATOM 1837 C C . GLU A 1 226 ? 3.744 4.710 -2.940 1.00 94.69 226 GLU A C 1
ATOM 1839 O O . GLU A 1 226 ? 4.008 5.470 -2.009 1.00 94.69 226 GLU A O 1
ATOM 1844 N N . SER A 1 227 ? 3.288 5.160 -4.110 1.00 94.31 227 SER A N 1
ATOM 1845 C CA . SER A 1 227 ? 3.190 6.584 -4.445 1.00 94.31 227 SER A CA 1
ATOM 1846 C C . SER A 1 227 ? 2.172 7.332 -3.583 1.00 94.31 227 SER A C 1
ATOM 1848 O O . SER A 1 227 ? 2.475 8.408 -3.068 1.00 94.31 227 SER A O 1
ATOM 1850 N N . LEU A 1 228 ? 0.984 6.757 -3.388 1.00 94.75 228 LEU A N 1
ATOM 1851 C CA . LEU A 1 228 ? -0.062 7.323 -2.533 1.00 94.75 228 LEU A CA 1
ATOM 1852 C C . LEU A 1 228 ? 0.322 7.268 -1.046 1.00 94.75 228 LEU A C 1
ATOM 1854 O O . LEU A 1 228 ? 0.029 8.195 -0.290 1.00 94.75 228 LEU A O 1
ATOM 1858 N N . SER A 1 229 ? 1.006 6.204 -0.620 1.00 92.88 229 SER A N 1
ATOM 1859 C CA . SER A 1 229 ? 1.483 6.057 0.759 1.00 92.88 229 SER A CA 1
ATOM 1860 C C . SER A 1 229 ? 2.528 7.106 1.117 1.00 92.88 229 SER A C 1
ATOM 1862 O O . SER A 1 229 ? 2.462 7.687 2.199 1.00 92.88 229 SER A O 1
ATOM 1864 N N . GLU A 1 230 ? 3.481 7.370 0.223 1.00 92.62 230 GLU A N 1
ATOM 1865 C CA . GLU A 1 230 ? 4.488 8.412 0.429 1.00 92.62 230 GLU A CA 1
ATOM 1866 C C . GLU A 1 230 ? 3.856 9.797 0.551 1.00 92.62 230 GLU A C 1
ATOM 1868 O O . GLU A 1 230 ? 4.196 10.548 1.461 1.00 92.62 230 GLU A O 1
ATOM 1873 N N . GLU A 1 231 ? 2.900 10.118 -0.321 1.00 92.12 231 GLU A N 1
ATOM 1874 C CA . GLU A 1 231 ? 2.148 11.372 -0.269 1.00 92.12 231 GLU A CA 1
ATOM 1875 C C . GLU A 1 231 ? 1.424 11.550 1.072 1.00 92.12 231 GLU A C 1
ATOM 1877 O O . GLU A 1 231 ? 1.513 12.602 1.705 1.00 92.12 231 GLU A O 1
ATOM 1882 N N . PHE A 1 232 ? 0.781 10.490 1.561 1.00 91.50 232 PHE A N 1
ATOM 1883 C CA . PHE A 1 232 ? 0.098 10.499 2.851 1.00 91.50 232 PHE A CA 1
ATOM 1884 C C . PHE A 1 232 ? 1.061 10.634 4.050 1.00 91.50 232 PHE A C 1
ATOM 1886 O O . PHE A 1 232 ? 0.706 11.144 5.120 1.00 91.50 232 PHE A O 1
ATOM 1893 N N . GLN A 1 233 ? 2.308 10.181 3.902 1.00 89.38 233 GLN A N 1
ATOM 1894 C CA . GLN A 1 233 ? 3.322 10.267 4.953 1.00 89.38 233 GLN A CA 1
ATOM 1895 C C . GLN A 1 233 ? 3.947 11.659 5.093 1.00 89.38 233 GLN A C 1
ATOM 1897 O O . GLN A 1 233 ? 4.500 11.945 6.160 1.00 89.38 233 GLN A O 1
ATOM 1902 N N . GLN A 1 234 ? 3.798 12.541 4.102 1.00 89.06 234 GLN A N 1
ATOM 1903 C CA . GLN A 1 234 ? 4.323 13.906 4.161 1.00 89.06 234 GLN A CA 1
ATOM 1904 C C . GLN A 1 234 ? 3.750 14.694 5.353 1.00 89.06 234 GLN A C 1
ATOM 1906 O O . GLN A 1 234 ? 2.688 14.376 5.899 1.00 89.06 234 GLN A O 1
ATOM 1911 N N . LYS A 1 235 ? 4.501 15.705 5.807 1.00 83.06 235 LYS A N 1
ATOM 1912 C CA . LYS A 1 235 ? 4.104 16.571 6.929 1.00 83.06 235 LYS A CA 1
ATOM 1913 C C . LYS A 1 235 ? 2.937 17.478 6.528 1.00 83.06 235 LYS A C 1
ATOM 1915 O O . LYS A 1 235 ? 1.936 17.541 7.237 1.00 83.06 235 LYS A O 1
ATOM 1920 N N . ASP A 1 236 ? 3.043 18.094 5.355 1.00 85.69 236 ASP A N 1
ATOM 1921 C CA . ASP A 1 236 ? 1.992 18.905 4.746 1.00 85.69 236 ASP A CA 1
ATOM 1922 C C . ASP A 1 236 ? 1.228 18.067 3.728 1.00 85.69 236 ASP A C 1
ATOM 1924 O O . ASP A 1 236 ? 1.473 18.129 2.526 1.00 85.69 236 ASP A O 1
ATOM 1928 N N . VAL A 1 237 ? 0.322 17.229 4.237 1.00 85.62 237 VAL A N 1
ATOM 1929 C CA . VAL A 1 237 ? -0.445 16.308 3.395 1.00 85.62 237 VAL A CA 1
ATOM 1930 C C . VAL A 1 237 ? -1.288 17.099 2.394 1.00 85.62 237 VAL A C 1
ATOM 1932 O O . VAL A 1 237 ? -2.285 17.729 2.755 1.00 85.62 237 VAL A O 1
ATOM 1935 N N . LYS A 1 238 ? -0.888 17.036 1.125 1.00 88.25 238 LYS A N 1
ATOM 1936 C CA . LYS A 1 238 ? -1.673 17.453 -0.032 1.00 88.25 238 LYS A CA 1
ATOM 1937 C C . LYS A 1 238 ? -1.988 16.187 -0.807 1.00 88.25 238 LYS A C 1
ATOM 1939 O O . LYS A 1 238 ? -1.068 15.564 -1.308 1.00 88.25 238 LYS A O 1
ATOM 1944 N N . LEU A 1 239 ? -3.257 15.791 -0.845 1.00 91.12 239 LEU A N 1
ATOM 1945 C CA . LEU A 1 239 ? -3.679 14.575 -1.534 1.00 91.12 239 LEU A CA 1
ATOM 1946 C C . LEU A 1 239 ? -3.864 14.862 -3.026 1.00 91.12 239 LEU A C 1
ATOM 1948 O O . LEU A 1 239 ? -4.588 15.784 -3.405 1.00 91.12 239 LEU A O 1
ATOM 1952 N N . SER A 1 240 ? -3.227 14.059 -3.869 1.00 91.94 240 SER A N 1
ATOM 1953 C CA . SER A 1 240 ? -3.339 14.112 -5.324 1.00 91.94 240 SER A CA 1
ATOM 1954 C C . SER A 1 240 ? -4.636 13.493 -5.824 1.00 91.94 240 SER A C 1
ATOM 1956 O O . SER A 1 240 ? -4.990 13.702 -6.983 1.00 91.94 240 SER A O 1
ATOM 1958 N N . GLN A 1 241 ? -5.330 12.732 -4.974 1.00 94.19 241 GLN A N 1
ATOM 1959 C CA . GLN A 1 241 ? -6.546 11.990 -5.295 1.00 94.19 241 GLN A CA 1
ATOM 1960 C C . GLN A 1 241 ? -7.649 12.225 -4.257 1.00 94.19 241 GLN A C 1
ATOM 1962 O O . GLN A 1 241 ? -7.425 12.787 -3.182 1.00 94.19 241 GLN A O 1
ATOM 1967 N N . LYS A 1 242 ? -8.867 11.773 -4.577 1.00 93.31 242 LYS A N 1
ATOM 1968 C CA . LYS A 1 242 ? -9.987 11.757 -3.626 1.00 93.31 242 LYS A CA 1
ATOM 1969 C C . LYS A 1 242 ? -9.727 10.727 -2.525 1.00 93.31 242 LYS A C 1
ATOM 1971 O O . LYS A 1 242 ? -9.138 9.683 -2.788 1.00 93.31 242 LYS A O 1
ATOM 1976 N N . LEU A 1 243 ? -10.231 10.993 -1.318 1.00 90.69 243 LEU A N 1
ATOM 1977 C CA . LEU A 1 243 ? -10.013 10.139 -0.144 1.00 90.69 243 LEU A CA 1
ATOM 1978 C C . LEU A 1 243 ? -10.420 8.673 -0.383 1.00 90.69 243 LEU A C 1
ATOM 1980 O O . LEU A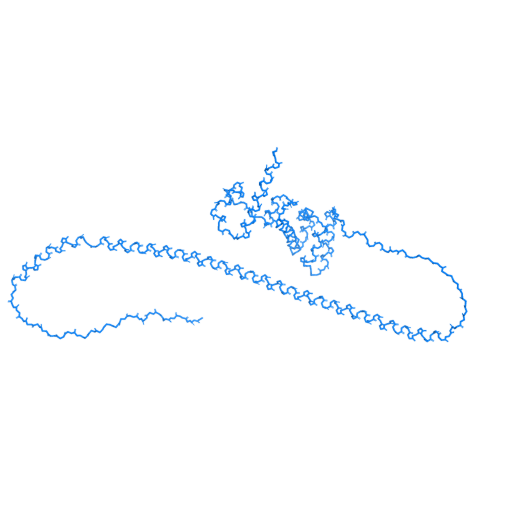 1 243 ? -9.687 7.775 0.018 1.00 90.69 243 LEU A O 1
ATOM 1984 N N . ASN A 1 244 ? -11.525 8.443 -1.102 1.00 92.44 244 ASN A N 1
ATOM 1985 C CA . ASN A 1 244 ? -12.016 7.099 -1.425 1.00 92.44 244 ASN A CA 1
ATOM 1986 C C . ASN A 1 244 ? -10.973 6.243 -2.147 1.00 92.44 244 ASN A C 1
ATOM 1988 O O . ASN A 1 244 ? -10.837 5.073 -1.825 1.00 92.44 244 ASN A O 1
ATOM 1992 N N . GLU A 1 245 ? -10.177 6.820 -3.052 1.00 94.69 245 GLU A N 1
ATOM 1993 C CA . GLU A 1 245 ? -9.160 6.052 -3.778 1.00 94.69 245 GLU A CA 1
ATOM 1994 C C . GLU A 1 245 ? -8.062 5.553 -2.822 1.00 94.69 245 GLU A C 1
ATOM 1996 O O . GLU A 1 245 ? -7.603 4.423 -2.932 1.00 94.69 245 GLU A O 1
ATOM 2001 N N . TYR A 1 246 ? -7.671 6.343 -1.817 1.00 94.19 246 TYR A N 1
ATOM 2002 C CA . TYR A 1 246 ? -6.711 5.884 -0.805 1.00 94.19 246 TYR A CA 1
ATOM 2003 C C . TYR A 1 246 ? -7.287 4.773 0.085 1.00 94.19 246 TYR A C 1
ATOM 2005 O O . TYR A 1 246 ? -6.524 3.925 0.552 1.00 94.19 246 TYR A O 1
ATOM 2013 N N . ILE A 1 247 ? -8.602 4.782 0.331 1.00 92.00 247 ILE A N 1
ATOM 2014 C CA . ILE A 1 247 ? -9.305 3.743 1.098 1.00 92.00 247 ILE A CA 1
ATOM 2015 C C . ILE A 1 247 ? -9.386 2.454 0.276 1.00 92.00 247 ILE A C 1
ATOM 2017 O O . ILE A 1 247 ? -8.933 1.412 0.739 1.00 92.00 247 ILE A O 1
ATOM 2021 N N . GLU A 1 248 ? -9.868 2.533 -0.967 1.00 94.44 248 GLU A N 1
ATOM 2022 C CA . GLU A 1 248 ? -9.973 1.392 -1.891 1.00 94.44 248 GLU A CA 1
ATOM 2023 C C . GLU A 1 248 ? -8.615 0.712 -2.125 1.00 94.44 248 GLU A C 1
ATOM 2025 O O . GLU A 1 248 ? -8.528 -0.506 -2.266 1.00 94.44 248 GLU A O 1
ATOM 2030 N N . ARG A 1 249 ? -7.529 1.493 -2.118 1.00 92.75 249 ARG A N 1
ATOM 2031 C CA . ARG A 1 249 ? -6.152 0.999 -2.274 1.00 92.75 249 ARG A CA 1
ATOM 2032 C C . ARG A 1 249 ? -5.518 0.519 -0.963 1.00 92.75 249 ARG A C 1
ATOM 2034 O O . ARG A 1 249 ? -4.367 0.089 -0.984 1.00 92.75 249 ARG A O 1
ATOM 2041 N N . GLY A 1 250 ? -6.210 0.624 0.174 1.00 90.44 250 GLY A N 1
ATOM 2042 C CA . GLY A 1 250 ? -5.713 0.208 1.490 1.00 90.44 250 GLY A CA 1
ATOM 2043 C C . GLY A 1 250 ? -4.596 1.088 2.069 1.00 90.44 250 GLY A C 1
ATOM 2044 O O . GLY A 1 250 ? -3.902 0.681 3.002 1.00 90.44 250 GLY A O 1
ATOM 2045 N N . VAL A 1 251 ? -4.385 2.294 1.533 1.00 91.50 251 VAL A N 1
ATOM 2046 C CA . VAL A 1 251 ? -3.425 3.269 2.086 1.00 91.50 251 VAL A CA 1
ATOM 2047 C C . VAL A 1 251 ? -3.968 3.845 3.395 1.00 91.50 251 VAL A C 1
ATOM 2049 O O . VAL A 1 251 ? -3.240 4.007 4.384 1.00 91.50 251 VAL A O 1
ATOM 2052 N N . ILE A 1 252 ? -5.270 4.123 3.397 1.00 90.75 252 ILE A N 1
ATOM 2053 C CA . ILE A 1 252 ? -6.032 4.658 4.520 1.00 90.75 252 ILE A CA 1
ATOM 2054 C C . ILE A 1 252 ? -7.024 3.590 4.979 1.00 90.75 252 ILE A C 1
ATOM 2056 O O . ILE A 1 252 ? -7.595 2.872 4.165 1.00 90.75 252 ILE A O 1
ATOM 2060 N N . LEU A 1 253 ? -7.219 3.481 6.293 1.00 88.81 253 LEU A N 1
ATOM 2061 C CA . LEU A 1 253 ? -8.216 2.575 6.852 1.00 88.81 253 LEU A CA 1
ATOM 2062 C C . LEU A 1 253 ? -9.621 3.075 6.531 1.00 88.81 253 LEU A C 1
ATOM 2064 O O . LEU A 1 253 ? -9.928 4.247 6.763 1.00 88.81 253 LEU A O 1
ATOM 2068 N N . GLU A 1 254 ? -10.480 2.174 6.070 1.00 93.50 254 GLU A N 1
ATOM 2069 C CA . GLU A 1 254 ? -11.912 2.438 6.001 1.00 93.50 254 GLU A CA 1
ATOM 2070 C C . GLU A 1 254 ? -12.453 2.742 7.403 1.00 93.50 254 GLU A C 1
ATOM 2072 O O . GLU A 1 254 ? -12.023 2.158 8.405 1.00 93.50 254 GLU A O 1
ATOM 2077 N N . LEU A 1 255 ? -13.369 3.704 7.479 1.00 93.56 255 LEU A N 1
ATOM 2078 C CA . LEU A 1 255 ? -14.004 4.070 8.733 1.00 93.56 255 LEU A CA 1
ATOM 2079 C C . LEU A 1 255 ? -14.898 2.907 9.201 1.00 93.56 255 LEU A C 1
ATOM 2081 O O . LEU A 1 255 ? -15.752 2.460 8.434 1.00 93.56 255 LEU A O 1
ATOM 2085 N N . PRO A 1 256 ? -14.732 2.388 10.433 1.00 93.56 256 PRO A N 1
ATOM 2086 C CA . PRO A 1 256 ? -15.561 1.281 10.892 1.00 93.56 256 PRO A CA 1
ATOM 2087 C C . PRO A 1 256 ? -17.042 1.658 10.939 1.00 93.56 256 PRO A C 1
ATOM 2089 O O . PRO A 1 256 ? -17.396 2.798 11.243 1.00 93.56 256 PRO A O 1
ATOM 2092 N N . LYS A 1 257 ? -17.914 0.677 10.682 1.00 94.56 257 LYS A N 1
ATOM 2093 C CA . LYS A 1 257 ? -19.369 0.873 10.737 1.00 94.56 257 LYS A CA 1
ATOM 2094 C C . LYS A 1 257 ? -19.785 1.430 12.103 1.00 94.56 257 LYS A C 1
ATOM 2096 O O . LYS A 1 257 ? -19.366 0.904 13.133 1.00 94.56 257 LYS A O 1
ATOM 2101 N N . GLY A 1 258 ? -20.641 2.452 12.089 1.00 95.19 258 GLY A N 1
ATOM 2102 C CA . GLY A 1 258 ? -21.149 3.112 13.297 1.00 95.19 258 GLY A CA 1
ATOM 2103 C C . GLY A 1 258 ? -20.351 4.336 13.754 1.00 95.19 258 GLY A C 1
ATOM 2104 O O . GLY A 1 258 ? -20.596 4.815 14.854 1.00 95.19 258 GLY A O 1
ATOM 2105 N N . TYR A 1 259 ? -19.414 4.826 12.939 1.00 96.25 259 TYR A N 1
ATOM 2106 C CA . TYR A 1 259 ? -18.755 6.117 13.136 1.00 96.25 259 TYR A CA 1
ATOM 2107 C C . TYR A 1 259 ? -18.984 7.001 11.912 1.00 96.25 259 TYR A C 1
ATOM 2109 O O . TYR A 1 259 ? -18.881 6.513 10.787 1.00 96.25 259 TYR A O 1
ATOM 2117 N N . ASP A 1 260 ? -19.211 8.297 12.132 1.00 94.44 260 ASP A N 1
ATOM 2118 C CA . ASP A 1 260 ? -19.455 9.263 11.047 1.00 94.44 260 ASP A CA 1
ATOM 2119 C C . ASP A 1 260 ? -18.190 10.045 10.651 1.00 94.44 260 ASP A C 1
ATOM 2121 O O . ASP A 1 260 ? -18.140 10.701 9.611 1.00 94.44 260 ASP A O 1
ATOM 2125 N N . SER A 1 261 ? -17.143 10.003 11.484 1.00 95.00 261 SER A N 1
ATOM 2126 C CA . SER A 1 261 ? -15.860 10.666 11.208 1.00 95.00 261 SER A CA 1
ATOM 2127 C C . SER A 1 261 ? -14.673 9.980 11.881 1.00 95.00 261 SER A C 1
ATOM 2129 O O . SER A 1 261 ? -14.810 9.340 12.932 1.00 95.00 261 SER A O 1
ATOM 2131 N N . TYR A 1 262 ? -13.462 10.198 11.355 1.00 94.50 262 TYR A N 1
ATOM 2132 C CA . TYR A 1 262 ? -12.241 9.716 12.013 1.00 94.50 262 TYR A CA 1
ATOM 2133 C C . TYR A 1 262 ? -12.033 10.380 13.382 1.00 94.50 262 TYR A C 1
ATOM 2135 O O . TYR A 1 262 ? -11.477 9.774 14.305 1.00 94.50 262 TYR A O 1
ATOM 2143 N N . ARG A 1 263 ? -12.525 11.616 13.551 1.00 95.75 263 ARG A N 1
ATOM 2144 C CA . ARG A 1 263 ? -12.512 12.330 14.836 1.00 95.75 263 ARG A CA 1
ATOM 2145 C C . ARG A 1 263 ? -13.335 11.602 15.891 1.00 95.75 263 ARG A C 1
ATOM 2147 O O . ARG A 1 263 ? -12.885 11.497 17.032 1.00 95.75 263 ARG A O 1
ATOM 2154 N N . GLU A 1 264 ? -14.517 11.117 15.536 1.00 96.62 264 GLU A N 1
ATOM 2155 C CA . GLU A 1 264 ? -15.345 10.317 16.434 1.00 96.62 264 GLU A CA 1
ATOM 2156 C C . GLU A 1 264 ? -14.675 8.974 16.733 1.00 96.62 264 GLU A C 1
ATOM 2158 O O . GLU A 1 264 ? -14.477 8.623 17.900 1.00 96.62 264 GLU A O 1
ATOM 2163 N N . TYR A 1 265 ? -14.205 8.291 15.687 1.00 96.44 265 TYR A N 1
ATOM 2164 C CA . TYR A 1 265 ? -13.533 7.004 15.811 1.00 96.44 265 TYR A CA 1
ATOM 2165 C C . TYR A 1 265 ? -12.316 7.044 16.747 1.00 96.44 265 TYR A C 1
ATOM 2167 O O . TYR A 1 265 ? -12.133 6.128 17.552 1.00 96.44 265 TYR A O 1
ATOM 2175 N N . SER A 1 266 ? -11.524 8.124 16.742 1.00 96.12 266 SER A N 1
ATOM 2176 C CA . SER A 1 266 ? -10.356 8.263 17.632 1.00 96.12 266 SER A CA 1
ATOM 2177 C C . SER A 1 266 ? -10.669 8.253 19.132 1.00 96.12 266 SER A C 1
ATOM 2179 O O . SER A 1 266 ? -9.782 8.006 19.949 1.00 96.12 266 SER A O 1
ATOM 2181 N N . LYS A 1 267 ? -11.925 8.499 19.519 1.00 97.25 267 LYS A N 1
ATOM 2182 C CA . LYS A 1 267 ? -12.363 8.453 20.921 1.00 97.25 267 LYS A CA 1
ATOM 2183 C C . LYS A 1 267 ? -12.733 7.035 21.370 1.00 97.25 267 LYS A C 1
ATOM 2185 O O . LYS A 1 267 ? -12.892 6.794 22.566 1.00 97.25 267 LYS A O 1
ATOM 2190 N N . SER A 1 268 ? -12.874 6.100 20.431 1.00 97.06 268 SER A N 1
ATOM 2191 C CA . SER A 1 268 ? -13.330 4.737 20.693 1.00 97.06 268 SER A CA 1
ATOM 2192 C C . SER A 1 268 ? -12.286 3.873 21.413 1.00 97.06 268 SER A C 1
ATOM 2194 O O . SER A 1 268 ? -11.075 4.093 21.334 1.00 97.06 268 SER A O 1
ATOM 2196 N N . MET A 1 269 ? -12.749 2.809 22.078 1.00 95.12 269 MET A N 1
ATOM 2197 C CA . MET A 1 269 ? -11.853 1.773 22.613 1.00 95.12 269 MET A CA 1
ATOM 2198 C C . MET A 1 269 ? -11.142 0.990 21.501 1.00 95.12 269 MET A C 1
ATOM 2200 O O . MET A 1 269 ? -10.026 0.523 21.716 1.00 95.12 269 MET A O 1
ATOM 2204 N N . MET A 1 270 ? -11.751 0.869 20.314 1.00 93.69 270 MET A N 1
ATOM 2205 C CA . MET A 1 270 ? -11.122 0.225 19.156 1.00 93.69 270 MET A CA 1
ATOM 2206 C C . MET A 1 270 ? -9.870 0.984 18.721 1.00 93.69 270 MET A C 1
ATOM 2208 O O . MET A 1 270 ? -8.817 0.373 18.567 1.00 93.69 270 MET A O 1
ATOM 2212 N N . PHE A 1 271 ? -9.942 2.315 18.644 1.00 95.06 271 PHE A N 1
ATOM 2213 C CA . PHE A 1 271 ? -8.780 3.149 18.344 1.00 95.06 271 PHE A CA 1
ATOM 2214 C C . PHE A 1 271 ? -7.637 2.935 19.344 1.00 95.06 271 PHE A C 1
ATOM 2216 O O . PHE A 1 271 ? -6.478 2.816 18.951 1.00 95.06 271 PHE A O 1
ATOM 2223 N N . LYS A 1 272 ? -7.939 2.816 20.645 1.00 95.19 272 LYS A N 1
ATOM 2224 C CA . LYS A 1 272 ? -6.915 2.571 21.678 1.00 95.19 272 LYS A CA 1
ATOM 2225 C C . LYS A 1 272 ? -6.178 1.244 21.487 1.00 95.19 272 LYS A C 1
ATOM 2227 O O . LYS A 1 272 ? -5.007 1.174 21.859 1.00 95.19 272 LYS A O 1
ATOM 2232 N N . LYS A 1 273 ? -6.821 0.241 20.883 1.00 95.19 273 LYS A N 1
ATOM 2233 C CA . LYS A 1 273 ? -6.222 -1.067 20.573 1.00 95.19 273 LYS A CA 1
ATOM 2234 C C . LYS A 1 273 ? -5.365 -1.068 19.304 1.00 95.19 273 LYS A C 1
ATOM 2236 O O . LYS A 1 273 ? -4.603 -2.003 19.108 1.00 95.19 273 LYS A O 1
ATOM 2241 N N . LEU A 1 274 ? -5.454 -0.037 18.461 1.00 89.56 274 LEU A N 1
ATOM 2242 C CA . LEU A 1 274 ? -4.651 0.041 17.241 1.00 89.56 274 LEU A CA 1
ATOM 2243 C C . LEU A 1 274 ? -3.155 0.182 17.546 1.00 89.56 274 LEU A C 1
ATOM 2245 O O . LEU A 1 274 ? -2.751 0.797 18.544 1.00 89.56 274 LEU A O 1
ATOM 2249 N N . ASN A 1 275 ? -2.328 -0.328 16.635 1.00 92.00 275 ASN A N 1
ATOM 2250 C CA . ASN A 1 275 ? -0.889 -0.100 16.677 1.00 92.00 275 ASN A CA 1
ATOM 2251 C C . ASN A 1 275 ? -0.554 1.388 16.439 1.00 92.00 275 ASN A C 1
ATOM 2253 O O . ASN A 1 275 ? -1.376 2.177 15.961 1.00 92.00 275 ASN A O 1
ATOM 2257 N N . LYS A 1 276 ? 0.675 1.782 16.790 1.00 91.81 276 LYS A N 1
ATOM 2258 C CA . LYS A 1 276 ? 1.124 3.180 16.710 1.00 91.81 276 LYS A CA 1
ATOM 2259 C C . LYS A 1 276 ? 1.014 3.749 15.291 1.00 91.81 276 LYS A C 1
ATOM 2261 O O . LYS A 1 276 ? 0.523 4.858 15.124 1.00 91.81 276 LYS A O 1
ATOM 2266 N N . ILE A 1 277 ? 1.394 2.968 14.280 1.00 85.75 277 ILE A N 1
ATOM 2267 C CA . ILE A 1 277 ? 1.385 3.399 12.876 1.00 85.75 277 ILE A CA 1
ATOM 2268 C C . ILE A 1 277 ? -0.041 3.744 12.428 1.00 85.75 277 ILE A C 1
ATOM 2270 O O . ILE A 1 277 ? -0.267 4.802 11.846 1.00 85.75 277 ILE A O 1
ATOM 2274 N N . LEU A 1 278 ? -1.018 2.885 12.722 1.00 87.88 278 LEU A N 1
ATOM 2275 C CA . LEU A 1 278 ? -2.418 3.113 12.365 1.00 87.88 278 LEU A CA 1
ATOM 2276 C C . LEU A 1 278 ? -3.016 4.295 13.137 1.00 87.88 278 LEU A C 1
ATOM 2278 O O . LEU A 1 278 ? -3.739 5.101 12.550 1.00 87.88 278 LEU A O 1
ATOM 2282 N N . LYS A 1 279 ? -2.668 4.450 14.422 1.00 92.94 279 LYS A N 1
ATOM 2283 C CA . LYS A 1 279 ? -3.062 5.623 15.219 1.00 92.94 279 LYS A CA 1
ATOM 2284 C C . LYS A 1 279 ? -2.549 6.918 14.602 1.00 92.94 279 LYS A C 1
ATOM 2286 O O . LYS A 1 279 ? -3.333 7.845 14.416 1.00 92.94 279 LYS A O 1
ATOM 2291 N N . ASP A 1 280 ? -1.271 6.961 14.234 1.00 91.06 280 ASP A N 1
ATOM 2292 C CA . ASP A 1 280 ? -0.650 8.133 13.614 1.00 91.06 280 ASP A CA 1
ATOM 2293 C C . ASP A 1 280 ? -1.328 8.475 12.279 1.00 91.06 280 ASP A C 1
ATOM 2295 O O . ASP A 1 280 ? -1.610 9.645 12.004 1.00 91.06 280 ASP A O 1
ATOM 2299 N N . ARG A 1 281 ? -1.675 7.460 11.472 1.00 90.88 281 ARG A N 1
ATOM 2300 C CA . ARG A 1 281 ? -2.441 7.658 10.231 1.00 90.88 281 ARG A CA 1
ATOM 2301 C C . ARG A 1 281 ? -3.814 8.270 10.502 1.00 90.88 281 ARG A C 1
ATOM 2303 O O . ARG A 1 281 ? -4.167 9.254 9.862 1.00 90.88 281 ARG A O 1
ATOM 2310 N N . ILE A 1 282 ? -4.569 7.748 11.466 1.00 92.81 282 ILE A N 1
ATOM 2311 C CA . ILE A 1 282 ? -5.898 8.277 11.812 1.00 92.81 282 ILE A CA 1
ATOM 2312 C C . ILE A 1 282 ? -5.808 9.705 12.356 1.00 92.81 282 ILE A C 1
ATOM 2314 O O . ILE A 1 282 ? -6.606 10.557 11.976 1.00 92.81 282 ILE A O 1
ATOM 2318 N N . ILE A 1 283 ? -4.815 10.008 13.195 1.00 93.31 283 ILE A N 1
ATOM 2319 C CA . ILE A 1 283 ? -4.590 11.372 13.692 1.00 93.31 283 ILE A CA 1
ATOM 2320 C C . ILE A 1 283 ? -4.347 12.337 12.525 1.00 93.31 283 ILE A C 1
ATOM 2322 O O . ILE A 1 283 ? -4.904 13.437 12.515 1.00 93.31 283 ILE A O 1
ATOM 2326 N N . LYS A 1 284 ? -3.579 11.921 11.510 1.00 91.75 284 LYS A N 1
ATOM 2327 C CA . LYS A 1 284 ? -3.408 12.705 10.280 1.00 91.75 284 LYS A CA 1
ATOM 2328 C C . LYS A 1 284 ? -4.719 12.884 9.512 1.00 91.75 284 LYS A C 1
ATOM 2330 O O . LYS A 1 284 ? -4.996 13.998 9.076 1.00 91.75 284 LYS A O 1
ATOM 2335 N N . LEU A 1 285 ? -5.558 11.853 9.391 1.00 92.25 285 LEU A N 1
ATOM 2336 C CA . LEU A 1 285 ? -6.876 11.976 8.742 1.00 92.25 285 LEU A CA 1
ATOM 2337 C C . LEU A 1 285 ? -7.741 13.034 9.419 1.00 92.25 285 LEU A C 1
ATOM 2339 O O . LEU A 1 285 ? -8.305 13.884 8.742 1.00 92.25 285 LEU A O 1
ATOM 2343 N N . ILE A 1 286 ? -7.758 13.057 10.752 1.00 92.94 286 ILE A N 1
ATOM 2344 C CA . ILE A 1 286 ? -8.495 14.063 11.528 1.00 92.94 286 ILE A CA 1
ATOM 2345 C C . ILE A 1 286 ? -7.994 15.479 11.220 1.00 92.94 286 ILE A C 1
ATOM 2347 O O . ILE A 1 286 ? -8.774 16.432 11.197 1.00 92.94 286 ILE A O 1
ATOM 2351 N N . GLN A 1 287 ? -6.689 15.655 10.998 1.00 91.94 287 GLN A N 1
ATOM 2352 C CA . GLN A 1 287 ? -6.134 16.950 10.595 1.00 91.94 287 GLN A CA 1
ATOM 2353 C C . GLN A 1 287 ? -6.584 17.344 9.183 1.00 91.94 287 GLN A C 1
ATOM 2355 O O . GLN A 1 287 ? -6.903 18.511 8.956 1.00 91.94 287 GLN A O 1
ATOM 2360 N N . ILE A 1 288 ? -6.642 16.388 8.254 1.00 89.12 288 ILE A N 1
ATOM 2361 C CA . ILE A 1 288 ? -7.119 16.609 6.882 1.00 89.12 288 ILE A CA 1
ATOM 2362 C C . ILE A 1 288 ? -8.613 16.965 6.883 1.00 89.12 288 ILE A C 1
ATOM 2364 O O . ILE A 1 288 ? -8.986 17.969 6.281 1.00 89.12 288 ILE A O 1
ATOM 2368 N N . GLU A 1 289 ? -9.450 16.226 7.619 1.00 88.56 289 GLU A N 1
ATOM 2369 C CA . GLU A 1 289 ? -10.884 16.519 7.797 1.00 88.56 289 GLU A CA 1
ATOM 2370 C C . GLU A 1 289 ? -11.109 17.952 8.298 1.00 88.56 289 GLU A C 1
ATOM 2372 O O . GLU A 1 289 ? -11.925 18.692 7.749 1.00 88.56 289 GLU A O 1
ATOM 2377 N N . LYS A 1 290 ? -10.346 18.379 9.316 1.00 89.56 290 LYS A N 1
ATOM 2378 C CA . LYS A 1 290 ? -10.420 19.750 9.844 1.00 89.56 290 LYS A CA 1
ATOM 2379 C C . LYS A 1 290 ? -10.135 20.787 8.760 1.00 89.56 290 LYS A C 1
ATOM 2381 O O . LYS A 1 290 ? -10.919 21.719 8.623 1.00 89.56 290 LYS A O 1
ATOM 2386 N N . LYS A 1 291 ? -9.051 20.610 7.992 1.00 87.75 291 LYS A N 1
ATOM 2387 C CA . LYS A 1 291 ? -8.661 21.532 6.909 1.00 87.75 291 LYS A CA 1
ATOM 2388 C C . LYS A 1 291 ? -9.737 21.624 5.821 1.00 87.75 291 LYS A C 1
ATOM 2390 O O . LYS A 1 291 ? -10.033 22.717 5.345 1.00 87.75 291 LYS A O 1
ATOM 2395 N N . LEU A 1 292 ? -10.336 20.490 5.453 1.00 84.31 292 LEU A N 1
ATOM 2396 C CA . LEU A 1 292 ? -11.401 20.427 4.447 1.00 84.31 292 LEU A CA 1
ATOM 2397 C C . LEU A 1 292 ? -12.688 21.123 4.904 1.00 84.31 292 LEU A C 1
ATOM 2399 O O . LEU A 1 292 ? -13.374 21.722 4.081 1.00 84.31 292 LEU A O 1
ATOM 2403 N N . ASN A 1 293 ? -13.003 21.074 6.199 1.00 84.62 293 ASN A N 1
ATOM 2404 C CA . ASN A 1 293 ? -14.180 21.746 6.751 1.00 84.62 293 ASN A CA 1
ATOM 2405 C C . ASN A 1 293 ? -13.961 23.253 6.935 1.00 84.62 293 ASN A C 1
ATOM 2407 O O . ASN A 1 293 ? -14.891 24.024 6.733 1.00 84.62 293 ASN A O 1
ATOM 2411 N N . THR A 1 294 ? -12.743 23.695 7.266 1.00 83.25 294 THR A N 1
ATOM 2412 C CA . THR A 1 294 ? -12.433 25.129 7.405 1.00 83.25 294 THR A CA 1
ATOM 2413 C C . THR A 1 294 ? -12.403 25.884 6.078 1.00 83.25 294 THR A C 1
ATOM 2415 O O . THR A 1 294 ? -12.635 27.082 6.080 1.00 83.25 294 THR A O 1
ATOM 2418 N N . GLY A 1 295 ? -12.130 25.213 4.954 1.00 72.00 295 GLY A N 1
ATOM 2419 C CA . GLY A 1 295 ? -12.125 25.841 3.623 1.00 72.00 295 GLY A CA 1
ATOM 2420 C C . GLY A 1 295 ? -13.502 25.965 2.959 1.00 72.00 295 GLY A C 1
ATOM 2421 O O . GLY A 1 295 ? -13.565 26.345 1.794 1.00 72.00 295 GLY A O 1
ATOM 2422 N N . LYS A 1 296 ? -14.583 25.579 3.651 1.00 61.50 296 LYS A N 1
ATOM 2423 C CA . LYS A 1 296 ? -15.972 25.656 3.161 1.00 61.50 296 LYS A CA 1
ATOM 2424 C C . LYS A 1 296 ? -16.781 26.813 3.767 1.00 61.50 296 LYS A C 1
ATOM 2426 O O . LYS A 1 296 ? -17.942 26.962 3.394 1.00 61.50 296 LYS A O 1
ATOM 2431 N N . ASN A 1 297 ? -16.187 27.584 4.679 1.00 44.25 297 ASN A N 1
ATOM 2432 C CA . ASN A 1 297 ? -16.759 28.802 5.263 1.00 44.25 297 ASN A CA 1
ATOM 2433 C C . ASN A 1 297 ? -16.136 30.031 4.605 1.00 44.25 297 ASN A C 1
ATOM 2435 O O . ASN A 1 297 ? -16.862 31.036 4.473 1.00 44.25 297 ASN A O 1
#

Mean pred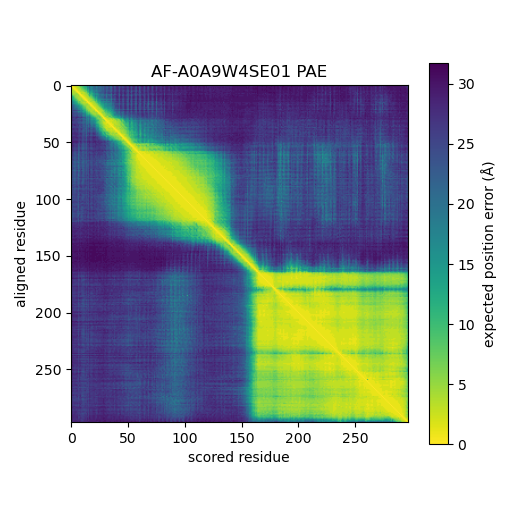icted aligned error: 19.1 Å